Protein AF-A0A1M7R666-F1 (afdb_monomer)

Foldseek 3Di:
DFKKKWKKDFDLVLLQPPVLVQQPDPPDPQHLVVLCVVCVVVADPPQDSVVCSVCSNVGNLPDDLRSVVSVLVSLLVVLCVVCVPDDPVCSVVVSQVVCVSSTIHRLDMDPGSLLVVLLVVLLVLVCVVPVQHDDLKDWLVSLLLSLLLLLLQLLVLVVVCCVLPVVHDCPDPVNVVSVVSNVVSCVVPVNPSNVSSVVVCVVCVVVVVVLSVCVVVLVVVCVVCVPPPDDDDPPVSVVSVVSVVSSVSSSVCNVVSVSVNVVCVPPGDMMGMHIDD

Nearest PDB structures (foldseek):
  8ipr-assembly2_D  TM=2.217E-01  e=3.361E+00  Mycolicibacterium smegmatis
  3oe6-assembly1_A-2  TM=1.713E-01  e=8.934E+00  Homo sapiens

Solvent-accessible surface area (backbone atoms only — not comparable to full-atom values): 15168 Å² total; per-residue (Å²): 125,79,44,40,44,36,34,33,41,64,38,54,67,40,20,36,65,42,32,38,55,61,53,66,39,77,88,48,99,80,22,55,61,57,51,48,65,77,41,47,92,81,48,66,94,85,68,46,61,70,58,54,52,50,31,25,58,74,39,49,80,69,54,49,73,66,54,48,49,53,50,53,53,48,42,43,58,49,42,47,68,76,41,77,82,58,55,74,90,50,47,59,61,48,25,45,51,52,36,39,73,27,17,43,30,69,76,45,72,53,95,40,45,66,52,45,50,48,52,50,51,53,49,52,51,49,24,74,76,65,77,55,79,86,59,56,57,42,43,44,69,60,52,46,54,54,32,46,26,48,32,27,35,17,35,54,48,39,48,50,40,32,47,63,66,73,63,45,59,87,84,36,71,68,48,51,51,44,52,47,55,40,48,58,51,22,69,77,51,79,33,52,41,44,54,52,23,49,62,56,48,59,77,45,42,66,64,50,52,55,51,48,68,50,45,60,60,47,51,52,55,50,62,79,43,65,89,48,96,71,81,81,75,53,72,70,49,47,52,51,49,53,53,50,51,51,55,51,55,47,25,55,44,26,60,54,31,50,55,55,46,63,76,37,72,88,50,83,58,58,34,38,49,48,73,50,118

Mean predicted aligned error: 5.53 Å

Sequence (277 aa):
MSEQLYFFKFNKEIARTKLFILISKEDDSFSYKQYLLENQDKFEENLRYDNIISKIGENIELLSTEQLWSLFHWFSERTEKLYPNIEYFSSDGKTHEEMRNYGLDLFYEFDTTSQVRYFYDLLRDYDGLTDEWLGSSCRPDELNRVLNYIICYTGELTIFLNKYYYNHRESDDENLEIERLIYDINSKSNGYFHNLALSELEKSMEYNNETMQLVAKLREFRADSNDKSSYTIPMEEYEIEKRVSRLINIACLLHTATSMKEEIENYDGKIIKLHSC

Secondary structure (DSSP, 8-state):
---EEEEEEE-HHHIIIIIHHHHT-SSSTT-HHHHHHHTGGGS-TT--HHHHHHHHHH-GGG--HHHHHHHHHHHHHHHHHH-TT--HHHHHHHHHHHHHHTTEEEEEE-S-HHHHHHHHHHHHHHHHHH-----SEE-HHHHHHHHHHHHHHHHHHHHHHIIIII---TTSHHHHHHHHHHHHHHHHHTTHHHHHHHHHHHHHHHHHHHHHHHHHHHHHHHHHHTT-S--PPPHHHHHHHHHHHHHHHHHTHHHHHHHHHHHHTT--S-EEEEEE-

Radius of gyration: 22.64 Å; Cα contacts (8 Å, |Δi|>4): 302; chains: 1; bounding box: 60×38×62 Å

pLDDT: mean 91.3, std 8.53, range [46.88, 98.69]

Structure (mmCIF, N/CA/C/O backbone):
data_AF-A0A1M7R666-F1
#
_entry.id   AF-A0A1M7R666-F1
#
loop_
_atom_site.group_PDB
_atom_site.id
_atom_site.type_symbol
_atom_site.label_atom_id
_atom_site.label_alt_id
_atom_site.label_comp_id
_atom_site.label_asym_id
_atom_site.label_entity_id
_atom_site.label_seq_id
_atom_site.pdbx_PDB_ins_code
_atom_site.Cartn_x
_atom_site.Cartn_y
_atom_site.Cartn_z
_atom_site.occupancy
_atom_site.B_iso_or_equiv
_atom_site.auth_seq_id
_atom_site.auth_comp_id
_atom_site.auth_asym_id
_atom_site.auth_atom_id
_atom_site.pdbx_PDB_model_num
ATOM 1 N N . MET A 1 1 ? 7.598 17.664 5.623 1.00 46.88 1 MET A N 1
ATOM 2 C CA . MET A 1 1 ? 6.812 16.661 6.359 1.00 46.88 1 MET A CA 1
ATOM 3 C C . MET A 1 1 ? 7.022 15.344 5.639 1.00 46.88 1 MET A C 1
ATOM 5 O O . MET A 1 1 ? 7.124 15.360 4.415 1.00 46.88 1 MET A O 1
ATOM 9 N N . SER A 1 2 ? 7.279 14.267 6.375 1.00 65.00 2 SER A N 1
ATOM 10 C CA . SER A 1 2 ? 7.398 12.925 5.805 1.00 65.00 2 SER A CA 1
ATOM 11 C C . SER A 1 2 ? 5.987 12.399 5.569 1.00 65.00 2 SER A C 1
ATOM 13 O O . SER A 1 2 ? 5.275 12.167 6.539 1.00 65.00 2 SER A O 1
ATOM 15 N N . GLU A 1 3 ? 5.577 12.260 4.309 1.00 81.62 3 GLU A N 1
ATOM 16 C CA . GLU A 1 3 ? 4.302 11.612 3.977 1.00 81.62 3 GLU A CA 1
ATOM 17 C C . GLU A 1 3 ? 4.420 10.133 4.359 1.00 81.62 3 GLU A C 1
ATOM 19 O O . GLU A 1 3 ? 5.385 9.477 3.942 1.00 81.62 3 GLU A O 1
ATOM 24 N N . GLN A 1 4 ? 3.473 9.633 5.155 1.00 88.56 4 GLN A N 1
ATOM 25 C CA . GLN A 1 4 ? 3.355 8.218 5.519 1.00 88.56 4 GLN A CA 1
ATOM 26 C C . GLN A 1 4 ? 1.972 7.701 5.134 1.00 88.56 4 GLN A C 1
ATOM 28 O O . GLN A 1 4 ? 0.980 8.436 5.147 1.00 88.56 4 GLN A O 1
ATOM 33 N N . LEU A 1 5 ? 1.912 6.418 4.788 1.00 92.75 5 LEU A N 1
ATOM 34 C CA . LEU A 1 5 ? 0.698 5.756 4.339 1.00 92.75 5 LEU A CA 1
ATOM 35 C C . LEU A 1 5 ? 0.551 4.413 5.049 1.00 92.75 5 LEU A C 1
ATOM 37 O O . LEU A 1 5 ? 1.453 3.579 5.000 1.00 92.75 5 LEU A O 1
ATOM 41 N N . TYR A 1 6 ? -0.608 4.218 5.666 1.00 94.62 6 TYR A N 1
ATOM 42 C CA . TYR A 1 6 ? -0.928 3.068 6.500 1.00 94.62 6 TYR A CA 1
ATOM 43 C C . TYR A 1 6 ? -2.193 2.380 6.003 1.00 94.62 6 TYR A C 1
ATOM 45 O O . TYR A 1 6 ? -3.172 3.053 5.667 1.00 94.62 6 TYR A O 1
ATOM 53 N N . PHE A 1 7 ? -2.207 1.050 6.027 1.00 96.69 7 PHE A N 1
ATOM 54 C CA . PHE A 1 7 ? -3.377 0.244 5.693 1.00 96.69 7 PHE A CA 1
ATOM 55 C C . PHE A 1 7 ? -3.790 -0.649 6.860 1.00 96.69 7 PHE A C 1
ATOM 57 O O . PHE A 1 7 ? -3.038 -1.509 7.318 1.00 96.69 7 PHE A O 1
ATOM 64 N N . PHE A 1 8 ? -5.028 -0.461 7.308 1.00 97.31 8 PHE A N 1
ATOM 65 C CA . PHE A 1 8 ? -5.617 -1.192 8.419 1.00 97.31 8 PHE A CA 1
ATOM 66 C C . PHE A 1 8 ? -6.686 -2.166 7.946 1.00 97.31 8 PHE A C 1
ATOM 68 O O . PHE A 1 8 ? -7.571 -1.803 7.167 1.00 97.31 8 PHE A O 1
ATOM 75 N N . LYS A 1 9 ? -6.643 -3.375 8.504 1.00 96.88 9 LYS A N 1
ATOM 76 C CA . LYS A 1 9 ? -7.751 -4.332 8.537 1.00 96.88 9 LYS A CA 1
ATOM 77 C C . LYS A 1 9 ? -8.161 -4.570 9.988 1.00 96.88 9 LYS A C 1
ATOM 79 O O . LYS A 1 9 ? -7.409 -4.275 10.918 1.00 96.88 9 LYS A O 1
ATOM 84 N N . PHE A 1 10 ? -9.367 -5.083 10.200 1.00 97.12 10 PHE A N 1
ATOM 85 C CA . PHE A 1 10 ? -9.942 -5.166 11.538 1.00 97.12 10 PHE A CA 1
ATOM 86 C C . PHE A 1 10 ? -10.433 -6.563 11.875 1.00 97.12 10 PHE A C 1
ATOM 88 O O . PHE A 1 10 ? -11.102 -7.221 11.081 1.00 97.12 10 PHE A O 1
ATOM 95 N N . ASN A 1 11 ? -10.187 -6.980 13.115 1.00 97.00 11 ASN A N 1
ATOM 96 C CA . ASN A 1 11 ? -10.862 -8.129 13.698 1.00 97.00 11 ASN A CA 1
ATOM 97 C C . ASN A 1 11 ? -11.975 -7.639 14.631 1.00 97.00 11 ASN A C 1
ATOM 99 O O . ASN A 1 11 ? -11.721 -7.256 15.774 1.00 97.00 11 ASN A O 1
ATOM 103 N N . LYS A 1 12 ? -13.214 -7.662 14.127 1.00 96.19 12 LYS A N 1
ATOM 104 C CA . LYS A 1 12 ? -14.409 -7.141 14.814 1.00 96.19 12 LYS A CA 1
ATOM 105 C C . LYS A 1 12 ? -14.619 -7.765 16.187 1.00 96.19 12 LYS A C 1
ATOM 107 O O . LYS A 1 12 ? -14.864 -7.051 17.154 1.00 96.19 12 LYS A O 1
ATOM 112 N N . GLU A 1 13 ? -14.491 -9.084 16.277 1.00 96.25 13 GLU A N 1
ATOM 113 C CA . GLU A 1 13 ? -14.720 -9.821 17.519 1.00 96.25 13 GLU A CA 1
ATOM 114 C C . GLU A 1 13 ? -13.633 -9.521 18.553 1.00 96.25 13 GLU A C 1
ATOM 116 O O . GLU A 1 13 ? -13.940 -9.258 19.718 1.00 96.25 13 GLU A O 1
ATOM 121 N N . ILE A 1 14 ? -12.361 -9.484 18.141 1.00 97.69 14 ILE A N 1
ATOM 122 C CA . ILE A 1 14 ? -11.259 -9.114 19.039 1.00 97.69 14 ILE A CA 1
ATOM 123 C C . ILE A 1 14 ? -11.408 -7.660 19.497 1.00 97.69 14 ILE A C 1
ATOM 125 O O . ILE A 1 14 ? -11.282 -7.391 20.690 1.00 97.69 14 ILE A O 1
ATOM 129 N N . ALA A 1 15 ? -11.730 -6.729 18.599 1.00 97.44 15 ALA A N 1
ATOM 130 C CA . ALA A 1 15 ? -11.956 -5.335 18.964 1.00 97.44 15 ALA A CA 1
ATOM 131 C C . ALA A 1 15 ? -13.110 -5.196 19.971 1.00 97.44 15 ALA A C 1
ATOM 133 O O . ALA A 1 15 ? -12.956 -4.606 21.042 1.00 97.44 15 ALA A O 1
ATOM 134 N N . ARG A 1 16 ? -14.252 -5.821 19.689 1.00 96.75 16 ARG A N 1
ATOM 135 C CA . ARG A 1 16 ? -15.430 -5.763 20.556 1.00 96.75 16 ARG A CA 1
ATOM 136 C C . ARG A 1 16 ? -15.198 -6.389 21.931 1.00 96.75 16 ARG A C 1
ATOM 138 O O . ARG A 1 16 ? -15.747 -5.914 22.919 1.00 96.75 16 ARG A O 1
ATOM 145 N N . THR A 1 17 ? -14.412 -7.460 22.013 1.00 96.00 17 THR A N 1
ATOM 146 C CA . THR A 1 17 ? -14.204 -8.197 23.271 1.00 96.00 17 THR A CA 1
ATOM 147 C C . THR A 1 17 ? -12.981 -7.739 24.054 1.00 96.00 17 THR A C 1
ATOM 149 O O . THR A 1 17 ? -12.992 -7.819 25.278 1.00 96.00 17 THR A O 1
ATOM 152 N N . LYS A 1 18 ? -11.930 -7.254 23.388 1.00 97.00 18 LYS A N 1
ATOM 153 C CA . LYS A 1 18 ? -10.675 -6.850 24.033 1.00 97.00 18 LYS A CA 1
ATOM 154 C C . LYS A 1 18 ? -10.455 -5.351 23.990 1.00 97.00 18 LYS A C 1
ATOM 156 O O . LYS A 1 18 ? -10.253 -4.767 25.054 1.00 97.00 18 LYS A O 1
ATOM 161 N N . LEU A 1 19 ? -10.496 -4.731 22.804 1.00 96.56 19 LEU A N 1
ATOM 162 C CA . LEU A 1 19 ? -10.248 -3.290 22.683 1.00 96.56 19 LEU A CA 1
ATOM 163 C C . LEU A 1 19 ? -11.269 -2.523 23.504 1.00 96.56 19 LEU A C 1
ATOM 165 O O . LEU A 1 19 ? -10.865 -1.743 24.353 1.00 96.56 19 LEU A O 1
ATOM 169 N N . PHE A 1 20 ? -12.560 -2.818 23.322 1.00 95.81 20 PHE A N 1
ATOM 170 C CA . PHE A 1 20 ? -13.652 -2.198 24.072 1.00 95.81 20 PHE A CA 1
ATOM 171 C C . PHE A 1 20 ? -13.383 -2.201 25.582 1.00 95.81 20 PHE A C 1
ATOM 173 O O . PHE A 1 20 ? -13.483 -1.161 26.229 1.00 95.81 20 PHE A O 1
ATOM 180 N N . ILE A 1 21 ? -12.988 -3.352 26.141 1.00 93.75 21 ILE A N 1
ATOM 181 C CA . ILE A 1 21 ? -12.686 -3.485 27.572 1.00 93.75 21 ILE A CA 1
ATOM 182 C C . ILE A 1 21 ? -11.454 -2.663 27.943 1.00 93.75 21 ILE A C 1
ATOM 184 O O . ILE A 1 21 ? -11.465 -2.007 28.979 1.00 93.75 21 ILE A O 1
ATOM 188 N N . LEU A 1 22 ? -10.396 -2.703 27.129 1.00 93.62 22 LEU A N 1
ATOM 189 C CA . LEU A 1 22 ? -9.164 -1.960 27.378 1.00 93.62 22 LEU A CA 1
ATOM 190 C C . LEU A 1 22 ? -9.437 -0.456 27.464 1.00 93.62 22 LEU A C 1
ATOM 192 O O . LEU A 1 22 ? -9.067 0.167 28.456 1.00 93.62 22 LEU A O 1
ATOM 196 N N . ILE A 1 23 ? -10.098 0.110 26.455 1.00 92.50 23 ILE A N 1
ATOM 197 C CA . ILE A 1 23 ? -10.338 1.555 26.397 1.00 92.50 23 ILE A CA 1
ATOM 198 C C . ILE A 1 23 ? -11.391 2.020 27.409 1.00 92.50 23 ILE A C 1
ATOM 200 O O . ILE A 1 23 ? -11.348 3.178 27.805 1.00 92.50 23 ILE A O 1
ATOM 204 N N . SER A 1 24 ? -12.276 1.123 27.869 1.00 90.06 24 SER A N 1
ATOM 205 C CA . SER A 1 24 ? -13.294 1.413 28.891 1.00 90.06 24 SER A CA 1
ATOM 206 C C . SER A 1 24 ? -12.754 1.482 30.325 1.00 90.06 24 SER A C 1
ATOM 208 O O . SER A 1 24 ? -13.498 1.845 31.235 1.00 90.06 24 SER A O 1
ATOM 210 N N . LYS A 1 25 ? -11.493 1.104 30.569 1.00 87.00 25 LYS A N 1
ATOM 211 C CA . LYS A 1 25 ? -10.897 1.161 31.911 1.00 87.00 25 LYS A CA 1
ATOM 212 C C . LYS A 1 25 ? -10.549 2.602 32.275 1.00 87.00 25 LYS A C 1
ATOM 214 O O . LYS A 1 25 ? -9.644 3.190 31.690 1.00 87.00 25 LYS A O 1
ATOM 219 N N . GLU A 1 26 ? -11.234 3.141 33.279 1.00 72.12 26 GLU A N 1
ATOM 220 C CA . GLU A 1 26 ? -10.961 4.490 33.792 1.00 72.12 26 GLU A CA 1
ATOM 221 C C . GLU A 1 26 ? -9.762 4.534 34.762 1.00 72.12 26 GLU A C 1
ATOM 223 O O . GLU A 1 26 ? -9.105 5.565 34.851 1.00 72.12 26 GLU A O 1
ATOM 228 N N . ASP A 1 27 ? -9.425 3.413 35.414 1.00 62.84 27 ASP A N 1
ATOM 229 C CA . ASP A 1 27 ? -8.419 3.341 36.493 1.00 62.84 27 ASP A CA 1
ATOM 230 C C . ASP A 1 27 ? -6.969 3.073 36.026 1.00 62.84 27 ASP A C 1
ATOM 232 O O . ASP A 1 27 ? -6.089 2.827 36.854 1.00 62.84 27 ASP A O 1
ATOM 236 N N . ASP A 1 28 ? -6.690 3.076 34.717 1.00 67.38 28 ASP A N 1
ATOM 237 C CA . ASP A 1 28 ? -5.313 2.931 34.220 1.00 67.38 28 ASP A CA 1
ATOM 238 C C . ASP A 1 28 ? -4.581 4.283 34.278 1.00 67.38 28 ASP A C 1
ATOM 240 O O . ASP A 1 28 ? -5.158 5.326 33.962 1.00 67.38 28 ASP A O 1
ATOM 244 N N . SER A 1 29 ? -3.293 4.277 34.635 1.00 70.25 29 SER A N 1
ATOM 245 C CA . SER A 1 29 ? -2.467 5.495 34.730 1.00 70.25 29 SER A CA 1
ATOM 246 C C . SER A 1 29 ? -2.325 6.227 33.388 1.00 70.25 29 SER A C 1
ATOM 248 O O . SER A 1 29 ? -1.936 7.395 33.355 1.00 70.25 29 SER A O 1
ATOM 250 N N . PHE A 1 30 ? -2.672 5.553 32.288 1.00 85.50 30 PHE A N 1
ATOM 251 C CA . PHE A 1 30 ? -2.797 6.117 30.951 1.00 85.50 30 PHE A CA 1
ATOM 252 C C . PHE A 1 30 ? -4.019 5.547 30.209 1.00 85.50 30 PHE A C 1
ATOM 254 O O . PHE A 1 30 ? -3.900 4.706 29.312 1.00 85.50 30 PHE A O 1
ATOM 261 N N . SER A 1 31 ? -5.215 5.991 30.607 1.00 90.69 31 SER A N 1
ATOM 262 C CA . SER A 1 31 ? -6.472 5.622 29.943 1.00 90.69 31 SER A CA 1
ATOM 263 C C . SER A 1 31 ? -6.684 6.387 28.629 1.00 90.69 31 SER A C 1
ATOM 265 O O . SER A 1 31 ? -6.229 7.521 28.460 1.00 90.69 31 SER A O 1
ATOM 267 N N . TYR A 1 32 ? -7.420 5.786 27.688 1.00 92.69 32 TYR A N 1
ATOM 268 C CA . TYR A 1 32 ? -7.746 6.427 26.406 1.00 92.69 32 TYR A CA 1
ATOM 269 C C . TYR A 1 32 ? -8.620 7.680 26.581 1.00 92.69 32 TYR A C 1
ATOM 271 O O . TYR A 1 32 ? -8.447 8.676 25.884 1.00 92.69 32 TYR A O 1
ATOM 279 N N . LYS A 1 33 ? -9.527 7.668 27.565 1.00 90.69 33 LYS A N 1
ATOM 280 C CA . LYS A 1 33 ? -10.349 8.832 27.917 1.00 90.69 33 LYS A CA 1
ATOM 281 C C . LYS A 1 33 ? -9.488 10.013 28.364 1.00 90.69 33 LYS A C 1
ATOM 283 O O . LYS A 1 33 ? -9.706 11.127 27.897 1.00 90.69 33 LYS A O 1
ATOM 288 N N . GLN A 1 34 ? -8.500 9.760 29.225 1.00 89.38 34 GLN A N 1
ATOM 289 C CA . GLN A 1 34 ? -7.556 10.786 29.665 1.00 89.38 34 GLN A CA 1
ATOM 290 C C . GLN A 1 34 ? -6.716 11.302 28.490 1.00 89.38 34 GLN A C 1
ATOM 292 O O . GLN A 1 34 ? -6.587 12.510 28.321 1.00 89.38 34 GLN A O 1
ATOM 297 N N . TYR A 1 35 ? -6.232 10.400 27.631 1.00 91.12 35 TYR A N 1
ATOM 298 C CA . TYR A 1 35 ? -5.496 10.760 26.419 1.00 91.12 35 TYR A CA 1
ATOM 299 C C . TYR A 1 35 ? -6.282 11.712 25.501 1.00 91.12 35 TYR A C 1
ATOM 301 O O . TYR A 1 35 ? -5.735 12.717 25.043 1.00 91.12 35 TYR A O 1
ATOM 309 N N . LEU A 1 36 ? -7.568 11.431 25.257 1.00 90.00 36 LEU A N 1
ATOM 310 C CA . LEU A 1 36 ? -8.423 12.295 24.438 1.00 90.00 36 LEU A CA 1
ATOM 311 C C . LEU A 1 36 ? -8.635 13.677 25.072 1.00 90.00 36 LEU A C 1
ATOM 313 O O . LEU A 1 36 ? -8.633 14.672 24.353 1.00 90.00 36 LEU A O 1
ATOM 317 N N . LEU A 1 37 ? -8.793 13.753 26.399 1.00 87.00 37 LEU A N 1
ATOM 318 C CA . LEU A 1 37 ? -8.937 15.025 27.117 1.00 87.00 37 LEU A CA 1
ATOM 319 C C . LEU A 1 37 ? -7.659 15.873 27.045 1.00 87.00 37 LEU A C 1
ATOM 321 O O . LEU A 1 37 ? -7.732 17.080 26.838 1.00 87.00 37 LEU A O 1
ATOM 325 N N . GLU A 1 38 ? -6.487 15.250 27.180 1.00 85.69 38 GLU A N 1
ATOM 326 C CA . GLU A 1 38 ? -5.187 15.937 27.120 1.00 85.69 38 GLU A CA 1
ATOM 327 C C . GLU A 1 38 ? -4.830 16.426 25.712 1.00 85.69 38 GLU A C 1
ATOM 329 O O . GLU A 1 38 ? -4.082 17.391 25.559 1.00 85.69 38 GLU A O 1
ATOM 334 N N . ASN A 1 39 ? -5.371 15.780 24.679 1.00 82.06 39 ASN A N 1
ATOM 335 C CA . ASN A 1 39 ? -5.105 16.109 23.281 1.00 82.06 39 ASN A CA 1
ATOM 336 C C . ASN A 1 39 ? -6.305 16.763 22.583 1.00 82.06 39 ASN A C 1
ATOM 338 O O . ASN A 1 39 ? -6.331 16.832 21.356 1.00 82.06 39 ASN A O 1
ATOM 342 N N . GLN A 1 40 ? -7.279 17.276 23.339 1.00 72.81 40 GLN A N 1
ATOM 343 C CA . GLN A 1 40 ? -8.514 17.835 22.787 1.00 72.81 40 GLN A CA 1
ATOM 344 C C . GLN A 1 40 ? -8.266 19.021 21.834 1.00 72.81 40 GLN A C 1
ATOM 346 O O . G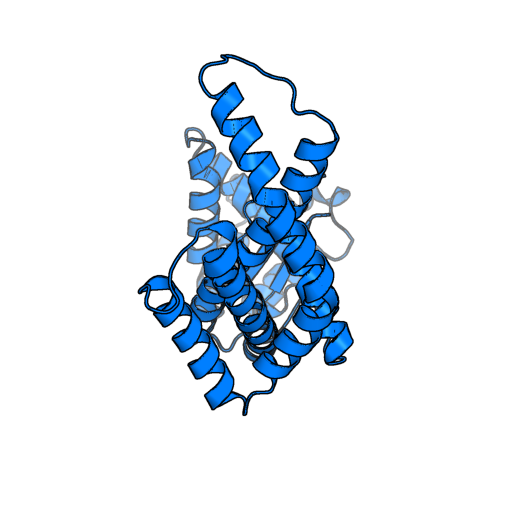LN A 1 40 ? -9.018 19.203 20.885 1.00 72.81 40 GLN A O 1
ATOM 351 N N . ASP A 1 41 ? -7.173 19.769 22.021 1.00 68.31 41 ASP A N 1
ATOM 352 C CA . ASP A 1 41 ? -6.774 20.873 21.131 1.00 68.31 41 ASP A CA 1
ATOM 353 C C . ASP A 1 41 ? -6.151 20.402 19.802 1.00 68.31 41 ASP A C 1
ATOM 355 O O . ASP A 1 41 ? -6.073 21.171 18.844 1.00 68.31 41 ASP A O 1
ATOM 359 N N . LYS A 1 42 ? -5.681 19.149 19.726 1.00 64.62 42 LYS A N 1
ATOM 360 C CA . LYS A 1 42 ? -5.057 18.569 18.521 1.00 64.62 42 LYS A CA 1
ATOM 361 C C . LYS A 1 42 ? -6.072 17.928 17.575 1.00 64.62 42 LYS A C 1
ATOM 363 O O . LYS A 1 42 ? -5.712 17.517 16.476 1.00 64.62 42 LYS A O 1
ATOM 368 N N . PHE A 1 43 ? -7.319 17.807 18.011 1.00 62.44 43 PHE A N 1
ATOM 369 C CA . PHE A 1 43 ? -8.302 16.919 17.422 1.00 62.44 43 PHE A CA 1
ATOM 370 C C . PHE A 1 43 ? -9.650 17.636 17.247 1.00 62.44 43 PHE A C 1
ATOM 372 O O . PHE A 1 43 ? -10.122 18.319 18.149 1.00 62.44 43 PHE A O 1
ATOM 379 N N . GLU A 1 44 ? -10.281 17.494 16.078 1.00 59.59 44 GLU A N 1
ATOM 380 C CA . GLU A 1 44 ? -11.569 18.138 15.771 1.00 59.59 44 GLU A CA 1
ATOM 381 C C . GLU A 1 44 ? -12.732 17.599 16.642 1.00 59.59 44 GLU A C 1
ATOM 383 O O . GLU A 1 44 ? -12.630 16.535 17.257 1.00 59.59 44 GLU A O 1
ATOM 388 N N . GLU A 1 45 ? -13.888 18.290 16.643 1.00 58.09 45 GLU A N 1
ATOM 389 C CA . GLU A 1 45 ? -15.102 17.980 17.442 1.00 58.09 45 GLU A CA 1
ATOM 390 C C . GLU A 1 45 ? -15.622 16.520 17.335 1.00 58.09 45 GLU A C 1
ATOM 392 O O . GLU A 1 45 ? -16.453 16.088 18.143 1.00 58.09 45 GLU A O 1
ATOM 397 N N . ASN A 1 46 ? -15.121 15.738 16.373 1.00 64.12 46 ASN A N 1
ATOM 398 C CA . ASN A 1 46 ? -15.510 14.359 16.066 1.00 64.12 46 ASN A CA 1
ATOM 399 C C . ASN A 1 46 ? -14.937 13.286 17.024 1.00 64.12 46 ASN A C 1
ATOM 401 O O . ASN A 1 46 ? -15.337 12.118 16.943 1.00 64.12 46 ASN A O 1
ATOM 405 N N . LEU A 1 47 ? -14.047 13.646 17.959 1.00 78.44 47 LEU A N 1
ATOM 406 C CA . LEU A 1 47 ? -13.381 12.706 18.881 1.00 78.44 47 LEU A CA 1
ATOM 407 C C . LEU A 1 47 ? -14.022 12.617 20.270 1.00 78.44 47 LEU A C 1
ATOM 409 O O . LEU A 1 47 ? -13.362 12.643 21.307 1.00 78.44 47 LEU A O 1
ATOM 413 N N . ARG A 1 48 ? -15.347 12.453 20.304 1.00 85.81 48 ARG A N 1
ATOM 414 C CA . ARG A 1 48 ? -16.061 12.171 21.557 1.00 85.81 48 ARG A CA 1
ATOM 415 C C . ARG A 1 48 ? -15.826 10.726 21.992 1.00 85.81 48 ARG A C 1
ATOM 417 O O . ARG A 1 48 ? -16.222 9.803 21.282 1.00 85.81 48 ARG A O 1
ATOM 424 N N . TYR A 1 49 ? -15.264 10.549 23.186 1.00 90.81 49 TYR A N 1
ATOM 425 C CA . TYR A 1 49 ? -14.985 9.241 23.788 1.00 90.81 49 TYR A CA 1
ATOM 426 C C . TYR A 1 49 ? -16.182 8.276 23.711 1.00 90.81 49 TYR A C 1
ATOM 428 O O . TYR A 1 49 ? -16.044 7.175 23.182 1.00 90.81 49 TYR A O 1
ATOM 436 N N . ASP A 1 50 ? -17.375 8.716 24.128 1.00 90.44 50 ASP A N 1
ATOM 437 C CA . ASP A 1 50 ? -18.583 7.873 24.127 1.00 90.44 50 ASP A CA 1
ATOM 438 C C . ASP A 1 50 ? -18.967 7.385 22.719 1.00 90.44 50 ASP A C 1
ATOM 440 O O . ASP A 1 50 ? -19.417 6.255 22.547 1.00 90.44 50 ASP A O 1
ATOM 444 N N . ASN A 1 51 ? -18.748 8.212 21.689 1.00 91.75 51 ASN A N 1
ATOM 445 C CA . ASN A 1 51 ? -19.006 7.846 20.294 1.00 91.75 51 ASN A CA 1
ATOM 446 C C . ASN A 1 51 ? -18.036 6.747 19.832 1.00 91.75 51 ASN A C 1
ATOM 448 O O . ASN A 1 51 ? -18.463 5.745 19.261 1.00 91.75 51 ASN A O 1
ATOM 452 N N . ILE A 1 52 ? -16.745 6.910 20.129 1.00 93.62 52 ILE A N 1
ATOM 453 C CA . ILE A 1 52 ? -15.695 5.953 19.755 1.00 93.62 52 ILE A CA 1
ATOM 454 C C . ILE A 1 52 ? -15.929 4.602 20.442 1.00 93.62 52 ILE A C 1
ATOM 456 O O . ILE A 1 52 ? -15.920 3.563 19.782 1.00 93.62 52 ILE A O 1
ATOM 460 N N . ILE A 1 53 ? -16.215 4.620 21.746 1.00 94.00 53 ILE A N 1
ATOM 461 C CA . ILE A 1 53 ? -16.549 3.431 22.542 1.00 94.00 53 ILE A CA 1
ATOM 462 C C . ILE A 1 53 ? -17.771 2.708 21.968 1.00 94.00 53 ILE A C 1
ATOM 464 O O . ILE A 1 53 ? -17.721 1.493 21.770 1.00 94.00 53 ILE A O 1
ATOM 468 N N . SER A 1 54 ? -18.847 3.446 21.664 1.00 94.12 54 SER A N 1
ATOM 469 C CA . SER A 1 54 ? -20.065 2.876 21.074 1.00 94.12 54 SER A CA 1
ATOM 470 C C . SER A 1 54 ? -19.766 2.188 19.745 1.00 94.12 54 SER A C 1
ATOM 472 O O . SER A 1 54 ? -20.135 1.033 19.552 1.00 94.12 54 SER A O 1
ATOM 474 N N . LYS A 1 55 ? -19.019 2.854 18.855 1.00 95.88 55 LYS A N 1
ATOM 475 C CA . LYS A 1 55 ? -18.618 2.289 17.562 1.00 95.88 55 LYS A CA 1
ATOM 476 C C . LYS A 1 55 ? -17.771 1.033 17.715 1.00 95.88 55 LYS A C 1
ATOM 478 O O . LYS A 1 55 ? -18.042 0.057 17.035 1.00 95.88 55 LYS A O 1
ATOM 483 N N . ILE A 1 56 ? -16.790 1.010 18.616 1.00 95.69 56 ILE A N 1
ATOM 484 C CA . ILE A 1 56 ? -15.969 -0.188 18.860 1.00 95.69 56 ILE A CA 1
ATOM 485 C C . ILE A 1 56 ? -16.817 -1.339 19.418 1.00 95.69 56 ILE A C 1
ATOM 487 O O . ILE A 1 56 ? -16.611 -2.491 19.037 1.00 95.69 56 ILE A O 1
ATOM 491 N N . GLY A 1 57 ? -17.780 -1.037 20.294 1.00 94.12 57 GLY A N 1
ATOM 492 C CA . GLY A 1 57 ? -18.706 -2.023 20.853 1.00 94.12 57 GLY A CA 1
ATOM 493 C C . GLY A 1 57 ? -19.700 -2.594 19.833 1.00 94.12 57 GLY A C 1
ATOM 494 O O . GLY A 1 57 ? -20.099 -3.754 19.957 1.00 94.12 57 GLY A O 1
ATOM 495 N N . GLU A 1 58 ? -20.086 -1.800 18.832 1.00 94.81 58 GLU A N 1
ATOM 496 C CA . GLU A 1 58 ? -20.970 -2.202 17.732 1.00 94.81 58 GLU A CA 1
ATOM 497 C C . GLU A 1 58 ? -20.198 -2.884 16.594 1.00 94.81 58 GLU A C 1
ATOM 499 O O . GLU A 1 58 ? -20.423 -4.057 16.296 1.00 94.81 58 GLU A O 1
ATOM 504 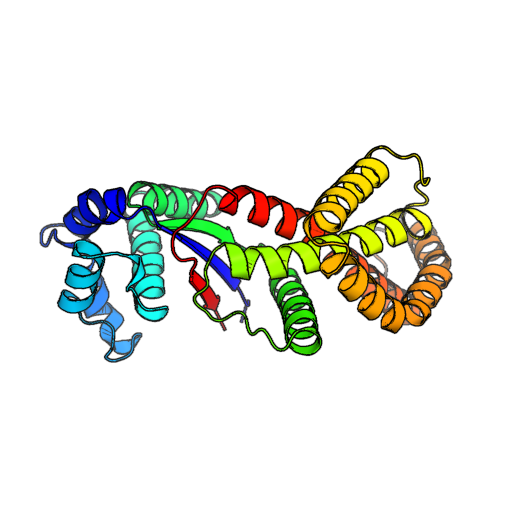N N . ASN A 1 59 ? -19.297 -2.144 15.948 1.00 94.69 59 ASN A N 1
ATOM 505 C CA . ASN A 1 59 ? -18.409 -2.591 14.883 1.00 94.69 59 ASN A CA 1
ATOM 506 C C . ASN A 1 59 ? -17.280 -1.560 14.684 1.00 94.69 59 ASN A C 1
ATOM 508 O O . ASN A 1 59 ? -17.520 -0.445 14.216 1.00 94.69 59 ASN A O 1
ATOM 512 N N . ILE A 1 60 ? -16.035 -1.958 14.964 1.00 95.81 60 ILE A N 1
ATOM 513 C CA . ILE A 1 60 ? -14.842 -1.103 14.833 1.00 95.81 60 ILE A CA 1
ATOM 514 C C . ILE A 1 60 ? -14.670 -0.470 13.439 1.00 95.81 60 ILE A C 1
ATOM 516 O O . ILE A 1 60 ? -14.111 0.614 13.313 1.00 95.81 60 ILE A O 1
ATOM 520 N N . GLU A 1 61 ? -15.215 -1.075 12.386 1.00 95.00 61 GLU A N 1
ATOM 521 C CA . GLU A 1 61 ? -15.168 -0.517 11.029 1.00 95.00 61 GLU A CA 1
ATOM 522 C C . GLU A 1 61 ? -15.946 0.802 10.872 1.00 95.00 61 GLU A C 1
ATOM 524 O O . GLU A 1 61 ? -15.780 1.506 9.873 1.00 95.00 61 GLU A O 1
ATOM 529 N N . LEU A 1 62 ? -16.804 1.153 11.836 1.00 94.38 62 LEU A N 1
ATOM 530 C CA . LEU A 1 62 ? -17.553 2.412 11.862 1.00 94.38 62 LEU A CA 1
ATOM 531 C C . LEU A 1 62 ? -16.696 3.611 12.287 1.00 94.38 62 LEU A C 1
ATOM 533 O O . LEU A 1 62 ? -17.161 4.756 12.205 1.00 94.38 62 LEU A O 1
ATOM 537 N N . LEU A 1 63 ? -15.470 3.375 12.762 1.00 93.81 63 LEU A N 1
ATOM 538 C CA . LEU A 1 63 ? -14.543 4.446 13.102 1.00 93.81 63 LEU A CA 1
ATOM 539 C C . LEU A 1 63 ? -14.216 5.299 11.870 1.00 93.81 63 LEU A C 1
ATOM 541 O O . LEU A 1 63 ? -14.070 4.793 10.753 1.00 93.81 63 LEU A O 1
ATOM 545 N N . SER A 1 64 ? -14.139 6.614 12.085 1.00 91.06 64 SER A N 1
ATOM 546 C CA . SER A 1 64 ? -13.611 7.534 11.078 1.00 91.06 64 SER A CA 1
ATOM 547 C C . SER A 1 64 ? -12.082 7.472 11.033 1.00 91.06 64 SER A C 1
ATOM 549 O O . SER A 1 64 ? -11.440 6.930 11.936 1.00 91.06 64 SER A O 1
ATOM 551 N N . THR A 1 65 ? -11.499 8.056 9.989 1.00 90.25 65 THR A N 1
ATOM 552 C CA . THR A 1 65 ? -10.047 8.206 9.818 1.00 90.25 65 THR A CA 1
ATOM 553 C C . THR A 1 65 ? -9.413 8.905 11.026 1.00 90.25 65 THR A C 1
ATOM 555 O O . THR A 1 65 ? -8.400 8.444 11.540 1.00 90.25 65 THR A O 1
ATOM 558 N N . GLU A 1 66 ? -10.040 9.960 11.544 1.00 89.50 66 GLU A N 1
ATOM 559 C CA . GLU A 1 66 ? -9.555 10.728 12.699 1.00 89.50 66 GLU A CA 1
ATOM 560 C C . GLU A 1 66 ? -9.631 9.905 13.989 1.00 89.50 66 GLU A C 1
ATOM 562 O O . GLU A 1 66 ? -8.715 9.920 14.811 1.00 89.50 66 GLU A O 1
ATOM 567 N N . GLN A 1 67 ? -10.719 9.147 14.162 1.00 91.88 67 GLN A N 1
ATOM 568 C CA . GLN A 1 67 ? -10.884 8.264 15.316 1.00 91.88 67 GLN A CA 1
ATOM 569 C C . GLN A 1 67 ? -9.817 7.166 15.312 1.00 91.88 67 GLN A C 1
ATOM 571 O O . GLN A 1 67 ? -9.213 6.894 16.350 1.00 91.88 67 GLN A O 1
ATOM 576 N N . LEU A 1 68 ? -9.525 6.591 14.145 1.00 93.69 68 LEU A N 1
ATOM 577 C CA . LEU A 1 68 ? -8.465 5.602 14.002 1.00 93.69 68 LEU A CA 1
ATOM 578 C C . LEU A 1 68 ? -7.074 6.203 14.256 1.00 93.69 68 LEU A C 1
ATOM 580 O O . LEU A 1 68 ? -6.293 5.592 14.981 1.00 93.69 68 LEU A O 1
ATOM 584 N N . TRP A 1 69 ? -6.792 7.412 13.756 1.00 91.81 69 TRP A N 1
ATOM 585 C CA . TRP A 1 69 ? -5.554 8.141 14.064 1.00 91.81 69 TRP A CA 1
ATOM 586 C C . TRP A 1 69 ? -5.355 8.340 15.566 1.00 91.81 69 TRP A C 1
ATOM 588 O O . TRP A 1 69 ? -4.274 8.083 16.091 1.00 91.81 69 TRP A O 1
ATOM 598 N N . SER A 1 70 ? -6.406 8.744 16.283 1.00 92.69 70 SER A N 1
ATOM 599 C CA . SER A 1 70 ? -6.317 8.930 17.734 1.00 92.69 70 SER A CA 1
ATOM 600 C C . SER A 1 70 ? -6.030 7.628 18.484 1.00 92.69 70 SER A C 1
ATOM 602 O O . SER A 1 70 ? -5.278 7.639 19.455 1.00 92.69 70 SER A O 1
ATOM 604 N N . LEU A 1 71 ? -6.585 6.497 18.030 1.00 94.62 71 LEU A N 1
ATOM 605 C CA . LEU A 1 71 ? -6.281 5.185 18.604 1.00 94.62 71 LEU A CA 1
ATOM 606 C C . LEU A 1 71 ? -4.844 4.770 18.301 1.00 94.62 71 LEU A C 1
ATOM 608 O O . LEU A 1 71 ? -4.164 4.294 19.202 1.00 94.62 71 LEU A O 1
ATOM 612 N N . PHE A 1 72 ? -4.383 4.968 17.065 1.00 93.81 72 PHE A N 1
ATOM 613 C CA . PHE A 1 72 ? -3.010 4.669 16.663 1.00 93.81 72 PHE A CA 1
ATOM 614 C C . PHE A 1 72 ? -1.997 5.429 17.530 1.00 93.81 72 PHE A C 1
ATOM 616 O O . PHE A 1 72 ? -1.135 4.815 18.157 1.00 93.81 72 PHE A O 1
ATOM 623 N N . HIS A 1 73 ? -2.155 6.749 17.664 1.00 92.25 73 HIS A N 1
ATOM 624 C CA . HIS A 1 73 ? -1.268 7.558 18.503 1.00 92.25 73 HIS A CA 1
ATOM 625 C C . HIS A 1 73 ? -1.352 7.187 19.984 1.00 92.25 73 HIS A C 1
ATOM 627 O O . HIS A 1 73 ? -0.324 7.105 20.654 1.00 92.25 73 HIS A O 1
ATOM 633 N N . TRP A 1 74 ? -2.552 6.900 20.492 1.00 94.25 74 TRP A N 1
ATOM 634 C CA . TRP A 1 74 ? -2.700 6.421 21.861 1.00 94.25 74 TRP A CA 1
ATOM 635 C C . TRP A 1 74 ? -1.977 5.088 22.091 1.00 94.25 74 TRP A C 1
ATOM 637 O O . TRP A 1 74 ? -1.311 4.937 23.112 1.00 94.25 74 TRP A O 1
ATOM 647 N N . PHE A 1 75 ? -2.061 4.136 21.156 1.00 94.38 75 PHE A N 1
ATOM 648 C CA . PHE A 1 75 ? -1.322 2.874 21.243 1.00 94.38 75 PHE A CA 1
ATOM 649 C C . PHE A 1 75 ? 0.194 3.086 21.208 1.00 94.38 75 PHE A C 1
ATOM 651 O O . PHE A 1 75 ? 0.899 2.439 21.983 1.00 94.38 75 PHE A O 1
ATOM 658 N N . SER A 1 76 ? 0.685 4.011 20.382 1.00 91.38 76 SER A N 1
ATOM 659 C CA . SER A 1 76 ? 2.105 4.385 20.341 1.00 91.38 76 SER A CA 1
ATOM 660 C C . SER A 1 76 ? 2.576 4.912 21.700 1.00 91.38 76 SER A C 1
ATOM 662 O O . SER A 1 76 ? 3.461 4.329 22.325 1.00 91.38 76 SER A O 1
ATOM 664 N N . GLU A 1 77 ? 1.910 5.943 22.235 1.00 91.69 77 GLU A N 1
ATOM 665 C CA . GLU A 1 77 ? 2.263 6.530 23.537 1.00 91.69 77 GLU A CA 1
ATOM 666 C C . GLU A 1 77 ? 2.094 5.535 24.693 1.00 91.69 77 GLU A C 1
ATOM 668 O O . GLU A 1 77 ? 2.858 5.532 25.663 1.00 91.69 77 GLU A O 1
ATOM 673 N N . ARG A 1 78 ? 1.084 4.665 24.607 1.00 90.62 78 ARG A N 1
ATOM 674 C CA . ARG A 1 78 ? 0.860 3.608 25.590 1.00 90.62 78 ARG A CA 1
ATOM 675 C C . ARG A 1 78 ? 2.018 2.617 25.587 1.00 90.62 78 ARG A C 1
ATOM 677 O O . ARG A 1 78 ? 2.490 2.248 26.660 1.00 90.62 78 ARG A O 1
ATOM 684 N N . THR A 1 79 ? 2.469 2.197 24.410 1.00 89.81 79 THR A N 1
ATOM 685 C CA . THR A 1 79 ? 3.569 1.240 24.254 1.00 89.81 79 THR A CA 1
ATOM 686 C C . THR A 1 79 ? 4.871 1.829 24.789 1.00 89.81 79 THR A C 1
ATOM 688 O O . THR A 1 79 ? 5.555 1.175 25.574 1.00 89.81 79 THR A O 1
ATOM 691 N N . GLU A 1 80 ? 5.170 3.091 24.480 1.00 88.62 80 GLU A N 1
ATOM 692 C CA . GLU A 1 80 ? 6.327 3.804 25.039 1.00 88.62 80 GLU A CA 1
ATOM 693 C C . GLU A 1 80 ? 6.304 3.841 26.576 1.00 88.62 80 GLU A C 1
ATOM 695 O O . GLU A 1 80 ? 7.321 3.598 27.228 1.00 88.62 80 GLU A O 1
ATOM 700 N N . LYS A 1 81 ? 5.132 4.083 27.180 1.00 87.44 81 LYS A N 1
ATOM 701 C CA . LYS A 1 81 ? 4.969 4.103 28.644 1.00 87.44 81 LYS A CA 1
ATOM 702 C C . LYS A 1 81 ? 5.084 2.721 29.286 1.00 87.44 81 LYS A C 1
ATOM 704 O O . LYS A 1 81 ? 5.626 2.612 30.385 1.00 87.44 81 LYS A O 1
ATOM 709 N N . LEU A 1 82 ? 4.564 1.678 28.637 1.00 86.50 82 LEU A N 1
ATOM 710 C CA . LEU A 1 82 ? 4.644 0.299 29.133 1.00 86.50 82 LEU A CA 1
ATOM 711 C C . LEU A 1 82 ? 6.057 -0.283 29.001 1.00 86.50 82 LEU A C 1
ATOM 713 O O . LEU A 1 82 ? 6.464 -1.098 29.832 1.00 86.50 82 LEU A O 1
ATOM 717 N N . TYR A 1 83 ? 6.814 0.156 27.995 1.00 87.19 83 TYR A N 1
ATOM 718 C CA . TYR A 1 83 ? 8.142 -0.359 27.674 1.00 87.19 83 TYR A CA 1
ATOM 719 C C . TYR A 1 83 ? 9.180 0.774 27.556 1.00 87.19 83 TYR A C 1
ATOM 721 O O . TYR A 1 83 ? 9.782 0.948 26.501 1.00 87.19 83 TYR A O 1
ATOM 729 N N . PRO A 1 84 ? 9.485 1.513 28.640 1.00 81.75 84 PRO A N 1
ATOM 730 C CA . PRO A 1 84 ? 10.316 2.725 28.581 1.00 81.75 84 PRO A CA 1
ATOM 731 C C . PRO A 1 84 ? 11.784 2.488 28.183 1.00 81.75 84 PRO A C 1
ATOM 733 O O . PRO A 1 84 ? 12.499 3.439 27.889 1.00 81.75 84 PRO A O 1
ATOM 736 N N . ASN A 1 85 ? 12.246 1.234 28.195 1.00 85.44 85 ASN A N 1
ATOM 737 C CA . ASN A 1 85 ? 13.614 0.848 27.828 1.00 85.44 85 ASN A CA 1
ATOM 738 C C . ASN A 1 85 ? 13.690 0.141 26.466 1.00 85.44 85 ASN A C 1
ATOM 740 O O . ASN A 1 85 ? 14.695 -0.507 26.175 1.00 85.44 85 ASN A O 1
ATOM 744 N N . ILE A 1 86 ? 12.619 0.178 25.670 1.00 81.50 86 ILE A N 1
ATOM 745 C CA . ILE A 1 86 ? 12.619 -0.431 24.344 1.00 81.50 86 ILE A CA 1
ATOM 746 C C . ILE A 1 86 ? 13.511 0.373 23.391 1.00 81.50 86 ILE A C 1
ATOM 748 O O . ILE A 1 86 ? 13.524 1.603 23.429 1.00 81.50 86 ILE A O 1
ATOM 752 N N . GLU A 1 87 ? 14.286 -0.309 22.545 1.00 79.19 87 GLU A N 1
ATOM 753 C CA . GLU A 1 87 ? 15.029 0.377 21.486 1.00 79.19 87 GLU A CA 1
ATOM 754 C C . GLU A 1 87 ? 14.034 0.994 20.497 1.00 79.19 87 GLU A C 1
ATOM 756 O O . GLU A 1 87 ? 13.041 0.354 20.151 1.00 79.19 87 GLU A O 1
ATOM 761 N N . TYR A 1 88 ? 14.312 2.207 20.012 1.00 67.88 88 TYR A N 1
ATOM 762 C CA . TYR A 1 88 ? 13.420 2.954 19.113 1.00 67.88 88 TYR A CA 1
ATOM 763 C C . TYR A 1 88 ? 12.947 2.120 17.909 1.00 67.88 88 TYR A C 1
ATOM 765 O O . TYR A 1 88 ? 11.766 2.055 17.618 1.00 67.88 88 TYR A O 1
ATOM 773 N N . PHE A 1 89 ? 13.833 1.360 17.262 1.00 62.47 89 PHE A N 1
ATOM 774 C CA . PHE A 1 89 ? 13.449 0.513 16.120 1.00 62.47 89 PHE A CA 1
ATOM 775 C C . PHE A 1 89 ? 12.518 -0.657 16.477 1.00 62.47 89 PHE A C 1
ATOM 777 O O . PHE A 1 89 ? 11.945 -1.289 15.596 1.00 62.47 89 PHE A O 1
ATOM 784 N N . SER A 1 90 ? 12.367 -0.966 17.764 1.00 76.81 90 SER A N 1
ATOM 785 C CA . SER A 1 90 ? 11.470 -2.009 18.260 1.00 76.81 90 SER A CA 1
ATOM 786 C C . SER A 1 90 ? 10.167 -1.468 18.858 1.00 76.81 90 SER A C 1
ATOM 788 O O . SER A 1 90 ? 9.270 -2.269 19.130 1.00 76.81 90 SER A O 1
ATOM 790 N N . SER A 1 91 ? 10.015 -0.143 19.021 1.00 79.88 91 SER A N 1
ATOM 791 C CA . SER A 1 91 ? 8.772 0.455 19.534 1.00 79.88 91 SER A CA 1
ATOM 792 C C . SER A 1 91 ? 7.619 0.326 18.545 1.00 79.88 91 SER A C 1
ATOM 794 O O . SER A 1 91 ? 6.511 -0.023 18.954 1.00 79.88 91 SER A O 1
ATOM 796 N N . ASP A 1 92 ? 7.879 0.525 17.253 1.00 84.38 92 ASP A N 1
ATOM 797 C CA . ASP A 1 92 ? 6.840 0.484 16.216 1.00 84.38 92 ASP A CA 1
ATOM 798 C C . ASP A 1 92 ? 6.314 -0.943 16.050 1.00 84.38 92 ASP A C 1
ATOM 800 O O . ASP A 1 92 ? 5.113 -1.192 16.140 1.00 84.38 92 ASP A O 1
ATOM 804 N N . GLY A 1 93 ? 7.224 -1.921 15.973 1.00 87.69 93 GLY A N 1
ATOM 805 C CA . GLY A 1 93 ? 6.865 -3.340 15.947 1.00 87.69 93 GLY A CA 1
ATOM 806 C C . GLY A 1 93 ? 6.032 -3.768 17.161 1.00 87.69 93 GLY A C 1
ATOM 807 O O . GLY A 1 93 ? 5.079 -4.534 17.010 1.00 87.69 93 GLY A O 1
ATOM 808 N N . LYS A 1 94 ? 6.333 -3.243 18.359 1.00 90.19 94 LYS A N 1
ATOM 809 C CA . LYS A 1 94 ? 5.520 -3.500 19.558 1.00 90.19 94 LYS A CA 1
ATOM 810 C C . LYS A 1 94 ? 4.174 -2.800 19.540 1.00 90.19 94 LYS A C 1
ATOM 812 O O . LYS A 1 94 ? 3.192 -3.416 19.945 1.00 90.19 94 LYS A O 1
ATOM 817 N N . THR A 1 95 ? 4.111 -1.578 19.030 1.00 92.19 95 THR A N 1
ATOM 818 C CA . THR A 1 95 ? 2.850 -0.859 18.846 1.00 92.19 95 THR A CA 1
ATOM 819 C C . THR A 1 95 ? 1.944 -1.629 17.888 1.00 92.19 95 THR A C 1
ATOM 821 O O . THR A 1 95 ? 0.783 -1.878 18.206 1.00 92.19 95 THR A O 1
ATOM 824 N N . HIS A 1 96 ? 2.479 -2.107 16.762 1.00 92.88 96 HIS A N 1
ATOM 825 C CA . HIS A 1 96 ? 1.729 -2.898 15.785 1.00 92.88 96 HIS A CA 1
ATOM 826 C C . HIS A 1 96 ? 1.264 -4.240 16.372 1.00 92.88 96 HIS A C 1
ATOM 828 O O . HIS A 1 96 ? 0.116 -4.639 16.171 1.00 92.88 96 HIS A O 1
ATOM 834 N N . GLU A 1 97 ? 2.116 -4.917 17.151 1.00 93.69 97 GLU A N 1
ATOM 835 C CA . GLU A 1 97 ? 1.756 -6.149 17.862 1.00 93.69 97 GLU A CA 1
ATOM 836 C C . GLU A 1 97 ? 0.630 -5.915 18.888 1.00 93.69 97 GLU A C 1
ATOM 838 O O . GLU A 1 97 ? -0.348 -6.666 18.916 1.00 93.69 97 GLU A O 1
ATOM 843 N N . GLU A 1 98 ? 0.730 -4.864 19.711 1.00 94.00 98 GLU A N 1
ATOM 844 C CA . GLU A 1 98 ? -0.315 -4.457 20.660 1.00 94.00 98 GLU A CA 1
ATOM 845 C C . GLU A 1 98 ? -1.630 -4.180 19.924 1.00 94.00 98 GLU A C 1
ATOM 847 O O . GLU A 1 98 ? -2.651 -4.796 20.231 1.00 94.00 98 GLU A O 1
ATOM 852 N N . MET A 1 99 ? -1.611 -3.325 18.902 1.00 96.19 99 MET A N 1
ATOM 853 C CA . MET A 1 99 ? -2.792 -2.988 18.107 1.00 96.19 99 MET A CA 1
ATOM 854 C C . MET A 1 99 ? -3.462 -4.234 17.514 1.00 96.19 99 MET A C 1
ATOM 856 O O . MET A 1 99 ? -4.676 -4.422 17.674 1.00 96.19 99 MET A O 1
ATOM 860 N N . ARG A 1 100 ? -2.673 -5.143 16.927 1.00 96.50 100 ARG A N 1
ATOM 861 C CA . ARG A 1 100 ? -3.163 -6.413 16.375 1.00 96.50 100 ARG A CA 1
ATOM 862 C C . ARG A 1 100 ? -3.812 -7.281 17.452 1.00 96.50 100 ARG A C 1
ATOM 864 O O . ARG A 1 100 ? -4.887 -7.841 17.224 1.00 96.50 100 ARG A O 1
ATOM 871 N N . ASN A 1 101 ? -3.224 -7.349 18.648 1.00 96.50 101 ASN A N 1
ATOM 872 C CA . ASN A 1 101 ? -3.781 -8.087 19.787 1.00 96.50 101 ASN A CA 1
ATOM 873 C C . ASN A 1 101 ? -5.148 -7.555 20.251 1.00 96.50 101 ASN A C 1
ATOM 875 O O . ASN A 1 101 ? -5.923 -8.310 20.855 1.00 96.50 101 ASN A O 1
ATOM 879 N N . TYR A 1 102 ? -5.456 -6.296 19.931 1.00 97.25 102 TYR A N 1
ATOM 880 C CA . TYR A 1 102 ? -6.737 -5.634 20.174 1.00 97.25 102 TYR A CA 1
ATOM 881 C C . TYR A 1 102 ? -7.608 -5.491 18.913 1.00 97.25 102 TYR A C 1
ATOM 883 O O . TYR A 1 102 ? -8.659 -4.860 18.962 1.00 97.25 102 TYR A O 1
ATOM 891 N N . GLY A 1 103 ? -7.248 -6.146 17.808 1.00 96.69 103 GLY A N 1
ATOM 892 C CA . GLY A 1 103 ? -8.082 -6.237 16.608 1.00 96.69 103 GLY A CA 1
ATOM 893 C C . GLY A 1 103 ? -7.954 -5.062 15.637 1.00 96.69 103 GLY A C 1
ATOM 894 O O . GLY A 1 103 ? -8.782 -4.963 14.730 1.00 96.69 103 GLY A O 1
ATOM 895 N N . LEU A 1 104 ? -6.938 -4.207 15.798 1.00 97.06 104 LEU A N 1
ATOM 896 C CA . LEU A 1 104 ? -6.518 -3.220 14.803 1.00 97.06 104 LEU A CA 1
ATOM 897 C C . LEU A 1 104 ? -5.241 -3.722 14.133 1.00 97.06 104 LEU A C 1
ATOM 899 O O . LEU A 1 104 ? -4.158 -3.602 14.693 1.00 97.06 104 LEU A O 1
ATOM 903 N N . ASP A 1 105 ? -5.352 -4.310 12.953 1.00 96.25 105 ASP A N 1
ATOM 904 C CA . ASP A 1 105 ? -4.191 -4.869 12.274 1.00 96.25 105 ASP A CA 1
ATOM 905 C C . ASP A 1 105 ? -3.689 -3.888 11.216 1.00 96.25 105 ASP A C 1
ATOM 907 O O . ASP A 1 105 ? -4.299 -3.735 10.154 1.00 96.25 105 ASP A O 1
ATOM 911 N N . LEU A 1 106 ? -2.590 -3.200 11.532 1.00 95.62 106 LEU A N 1
ATOM 912 C CA . LEU A 1 106 ? -1.797 -2.498 10.533 1.00 95.62 106 LEU A CA 1
ATOM 913 C C . LEU A 1 106 ? -1.063 -3.554 9.706 1.00 95.62 106 LEU A C 1
ATOM 915 O O . LEU A 1 106 ? -0.050 -4.100 10.143 1.00 95.62 106 LEU A O 1
ATOM 919 N N . PHE A 1 107 ? -1.601 -3.870 8.532 1.00 95.56 107 PHE A N 1
ATOM 920 C CA . PHE A 1 107 ? -1.040 -4.921 7.683 1.00 95.56 107 PHE A CA 1
ATOM 921 C C . PHE A 1 107 ? -0.039 -4.381 6.661 1.00 95.56 107 PHE A C 1
ATOM 923 O O . PHE A 1 107 ? 0.698 -5.162 6.065 1.00 95.56 107 PHE A O 1
ATOM 930 N N . TYR A 1 108 ? -0.002 -3.061 6.449 1.00 95.50 108 TYR A N 1
ATOM 931 C CA . TYR A 1 108 ? 1.013 -2.442 5.606 1.00 95.50 108 TYR A CA 1
ATOM 932 C C . TYR A 1 108 ? 1.309 -0.992 6.002 1.00 95.50 108 TYR A C 1
ATOM 934 O O . TYR A 1 108 ? 0.389 -0.194 6.197 1.00 95.50 108 TYR A O 1
ATOM 942 N N . GLU A 1 109 ? 2.595 -0.654 6.051 1.00 93.31 109 GLU A N 1
ATOM 943 C CA . GLU A 1 109 ? 3.143 0.696 6.186 1.00 93.31 109 GLU A CA 1
ATOM 944 C C . GLU A 1 109 ? 4.226 0.882 5.120 1.00 93.31 109 GLU A C 1
ATOM 946 O O . GLU A 1 109 ? 4.973 -0.045 4.810 1.00 93.31 109 GLU A O 1
ATOM 951 N N . PHE A 1 110 ? 4.290 2.076 4.537 1.00 91.94 110 PHE A N 1
ATOM 952 C CA . PHE A 1 110 ? 5.329 2.429 3.576 1.00 91.94 110 PHE A CA 1
ATOM 953 C C . PHE A 1 110 ? 6.580 2.953 4.287 1.00 91.94 110 PHE A C 1
ATOM 955 O O . PHE A 1 110 ? 6.507 3.943 5.013 1.00 91.94 110 PHE A O 1
ATOM 962 N N . ASP A 1 111 ? 7.739 2.368 3.983 1.00 87.00 111 ASP A N 1
ATOM 963 C CA . ASP A 1 111 ? 9.014 2.710 4.634 1.00 87.00 111 ASP A CA 1
ATOM 964 C C . ASP A 1 111 ? 9.525 4.110 4.265 1.00 87.00 111 ASP A C 1
ATOM 966 O O . ASP A 1 111 ? 10.328 4.715 4.980 1.00 87.00 111 ASP A O 1
ATOM 970 N N . THR A 1 112 ? 9.118 4.626 3.101 1.00 89.12 112 THR A N 1
ATOM 971 C CA . THR A 1 112 ? 9.627 5.899 2.586 1.00 89.12 112 THR A CA 1
ATOM 972 C C . THR A 1 112 ? 8.549 6.759 1.941 1.00 89.12 112 THR A C 1
ATOM 974 O O . THR A 1 112 ? 7.705 6.291 1.177 1.00 89.12 112 THR A O 1
ATOM 977 N N . THR A 1 113 ? 8.682 8.075 2.114 1.00 91.31 113 THR A N 1
ATOM 978 C CA . THR A 1 113 ? 7.877 9.081 1.403 1.00 91.31 113 THR A CA 1
ATOM 979 C C . THR A 1 113 ? 7.961 8.939 -0.124 1.00 91.31 113 THR A C 1
ATOM 981 O O . THR A 1 113 ? 7.008 9.252 -0.832 1.00 91.31 113 THR A O 1
ATOM 984 N N . SER A 1 114 ? 9.078 8.440 -0.666 1.00 90.69 114 SER A N 1
ATOM 985 C CA . SER A 1 114 ? 9.200 8.211 -2.113 1.00 90.69 114 SER A CA 1
ATOM 986 C C . SER A 1 114 ? 8.270 7.095 -2.586 1.00 90.69 114 SER A C 1
ATOM 988 O O . SER A 1 114 ? 7.574 7.277 -3.580 1.00 90.69 114 SER A O 1
ATOM 990 N N . GLN A 1 115 ? 8.204 5.973 -1.863 1.00 92.56 115 GLN A N 1
ATOM 991 C CA . GLN A 1 115 ? 7.276 4.891 -2.201 1.00 92.56 115 GLN A CA 1
ATOM 992 C C . GLN A 1 115 ? 5.817 5.337 -2.053 1.00 92.56 115 GLN A C 1
ATOM 994 O O . GLN A 1 115 ? 5.016 5.023 -2.927 1.00 92.56 115 GLN A O 1
ATOM 999 N N . VAL A 1 116 ? 5.485 6.121 -1.015 1.00 94.44 116 VAL A N 1
ATOM 1000 C CA . VAL A 1 116 ? 4.140 6.709 -0.853 1.00 94.44 116 VAL A CA 1
ATOM 1001 C C . VAL A 1 116 ? 3.750 7.514 -2.094 1.00 94.44 116 VAL A C 1
ATOM 1003 O O . VAL A 1 116 ? 2.678 7.306 -2.658 1.00 94.44 116 VAL A O 1
ATOM 1006 N N . ARG A 1 117 ? 4.641 8.388 -2.575 1.00 93.88 117 ARG A N 1
ATOM 1007 C CA . ARG A 1 117 ? 4.399 9.202 -3.776 1.00 93.88 117 ARG A CA 1
ATOM 1008 C C . ARG A 1 117 ? 4.207 8.362 -5.026 1.00 93.88 117 ARG A C 1
ATOM 1010 O O . ARG A 1 117 ? 3.254 8.595 -5.758 1.00 93.88 117 ARG A O 1
ATOM 1017 N N . TYR A 1 118 ? 5.078 7.383 -5.260 1.00 95.25 118 TYR A N 1
ATOM 1018 C CA . TYR A 1 118 ? 4.961 6.523 -6.436 1.00 95.25 118 TYR A CA 1
ATOM 1019 C C . TYR A 1 118 ? 3.706 5.647 -6.387 1.00 95.25 118 TYR A C 1
ATOM 1021 O O . TYR A 1 118 ? 3.069 5.443 -7.417 1.00 95.25 118 TYR A O 1
ATOM 1029 N N . PHE A 1 119 ? 3.303 5.187 -5.200 1.00 96.06 119 PHE A N 1
ATOM 1030 C CA . PHE A 1 119 ? 2.038 4.482 -5.022 1.00 96.06 119 PHE A CA 1
ATOM 1031 C C . PHE A 1 119 ? 0.847 5.387 -5.359 1.00 96.06 119 PHE A C 1
ATOM 1033 O O . PHE A 1 119 ? -0.054 4.965 -6.077 1.00 96.06 119 PHE A O 1
ATOM 1040 N N . TYR A 1 120 ? 0.855 6.645 -4.904 1.00 94.88 120 TYR A N 1
ATOM 1041 C CA . TYR A 1 120 ? -0.184 7.617 -5.255 1.00 94.88 120 TYR A CA 1
ATOM 1042 C C . TYR A 1 120 ? -0.189 8.005 -6.734 1.00 94.88 120 TYR A C 1
ATOM 1044 O O . TYR A 1 120 ? -1.268 8.212 -7.284 1.00 94.88 120 TYR A O 1
ATOM 1052 N N . ASP A 1 121 ? 0.974 8.100 -7.379 1.00 95.00 121 ASP A N 1
ATOM 1053 C CA . ASP A 1 121 ? 1.056 8.333 -8.821 1.00 95.00 121 ASP A CA 1
ATOM 1054 C C . ASP A 1 121 ? 0.372 7.187 -9.581 1.00 95.00 121 ASP A C 1
ATOM 1056 O O . ASP 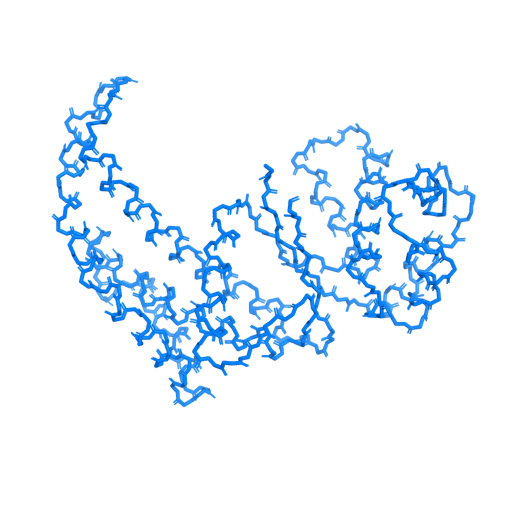A 1 121 ? -0.524 7.452 -10.377 1.00 95.00 121 ASP A O 1
ATOM 1060 N N . LEU A 1 122 ? 0.694 5.927 -9.259 1.00 96.94 122 LEU A N 1
ATOM 1061 C CA . LEU A 1 122 ? 0.046 4.768 -9.885 1.00 96.94 122 LEU A CA 1
ATOM 1062 C C . LEU A 1 122 ? -1.445 4.666 -9.547 1.00 96.94 122 LEU A C 1
ATOM 1064 O O . LEU A 1 122 ? -2.240 4.282 -10.402 1.00 96.94 122 LEU A O 1
ATOM 1068 N N . LEU A 1 123 ? -1.840 5.020 -8.320 1.00 95.88 123 LEU A N 1
ATOM 1069 C CA . LEU A 1 123 ? -3.251 5.092 -7.945 1.00 95.88 123 LEU A CA 1
ATOM 1070 C C . LEU A 1 123 ? -3.984 6.148 -8.784 1.00 95.88 123 LEU A C 1
ATOM 1072 O O . LEU A 1 123 ? -5.059 5.872 -9.296 1.00 95.88 123 LEU A O 1
ATOM 1076 N N . ARG A 1 124 ? -3.393 7.331 -8.980 1.00 95.50 124 ARG A N 1
ATOM 1077 C CA . ARG A 1 124 ? -3.974 8.384 -9.823 1.00 95.50 124 ARG A CA 1
ATOM 1078 C C . ARG A 1 124 ? -4.086 7.942 -11.280 1.00 95.50 124 ARG A C 1
ATOM 1080 O O . ARG A 1 124 ? -5.074 8.277 -11.930 1.00 95.50 124 ARG A O 1
ATOM 1087 N N . ASP A 1 125 ? -3.095 7.216 -11.789 1.00 95.88 125 ASP A N 1
ATOM 1088 C CA . ASP A 1 125 ? -3.141 6.673 -13.146 1.00 95.88 125 ASP A CA 1
ATOM 1089 C C . ASP A 1 125 ? -4.293 5.662 -13.271 1.00 95.88 125 ASP A C 1
ATOM 1091 O O . ASP A 1 125 ? -5.105 5.769 -14.188 1.00 95.88 125 ASP A O 1
ATOM 1095 N N . TYR A 1 126 ? -4.444 4.752 -12.301 1.00 96.94 126 TYR A N 1
ATOM 1096 C CA . TYR A 1 126 ? -5.579 3.825 -12.236 1.00 96.94 126 TYR A CA 1
ATOM 1097 C C . TYR A 1 126 ? -6.929 4.555 -12.183 1.00 96.94 126 TYR A C 1
ATOM 1099 O O . TYR A 1 126 ? -7.817 4.256 -12.986 1.00 96.94 126 TYR A O 1
ATOM 1107 N N . ASP A 1 127 ? -7.076 5.528 -11.281 1.00 95.00 127 ASP A N 1
ATOM 1108 C CA . ASP A 1 127 ? -8.294 6.328 -11.131 1.00 95.00 127 ASP A CA 1
ATOM 1109 C C . ASP A 1 127 ? -8.637 7.029 -12.461 1.00 95.00 127 ASP A C 1
ATOM 1111 O O . ASP A 1 127 ? -9.780 7.005 -12.910 1.00 95.00 127 ASP A O 1
ATOM 1115 N N . GLY A 1 128 ? -7.640 7.602 -13.146 1.00 95.12 128 GLY A N 1
ATOM 1116 C CA . GLY A 1 128 ? -7.820 8.278 -14.434 1.00 95.12 128 GLY A CA 1
ATOM 1117 C C . GLY A 1 128 ? -8.166 7.342 -15.597 1.00 95.12 128 GLY A C 1
ATOM 1118 O O . GLY A 1 128 ? -8.835 7.763 -16.542 1.00 95.12 128 GLY A O 1
ATOM 1119 N N . LEU A 1 129 ? -7.726 6.084 -15.541 1.00 95.00 129 LEU A N 1
ATOM 1120 C CA . LEU A 1 129 ? -8.012 5.064 -16.554 1.00 95.00 129 LEU A CA 1
ATOM 1121 C C . LEU A 1 129 ? -9.375 4.388 -16.358 1.00 95.00 129 LEU A C 1
ATOM 1123 O O . LEU A 1 129 ? -9.963 3.917 -17.332 1.00 95.00 129 LEU A O 1
ATOM 1127 N N . THR A 1 130 ? -9.859 4.308 -15.118 1.00 95.44 130 THR A N 1
ATOM 1128 C CA . THR A 1 130 ? -11.032 3.494 -14.754 1.00 95.44 130 THR A CA 1
ATOM 1129 C C . THR A 1 130 ? -12.229 4.294 -14.251 1.00 95.44 130 THR A C 1
ATOM 1131 O O . THR A 1 130 ? -13.329 3.748 -14.220 1.00 95.44 130 THR A O 1
ATOM 1134 N N . ASP A 1 131 ? -12.036 5.563 -13.880 1.00 92.88 131 ASP A N 1
ATOM 1135 C CA . ASP A 1 131 ? -13.019 6.386 -13.158 1.00 92.88 131 ASP A CA 1
ATOM 1136 C C . ASP A 1 131 ? -13.447 5.761 -11.808 1.00 92.88 131 ASP A C 1
ATOM 1138 O O . ASP A 1 131 ? -14.506 6.064 -11.258 1.00 92.88 131 ASP A O 1
ATOM 1142 N N . GLU A 1 132 ? -12.621 4.865 -11.249 1.00 92.56 132 GLU A N 1
ATOM 1143 C CA . GLU A 1 132 ? -12.832 4.242 -9.941 1.00 92.56 132 GLU A CA 1
ATOM 1144 C C . GLU A 1 132 ? -11.905 4.865 -8.896 1.00 92.56 132 GLU A C 1
ATOM 1146 O O . GLU A 1 132 ? -10.724 4.550 -8.848 1.00 92.56 132 GLU A O 1
ATOM 1151 N N . TRP A 1 133 ? -12.443 5.709 -8.013 1.00 91.19 133 TRP A N 1
ATOM 1152 C CA . TRP A 1 133 ? -11.657 6.342 -6.951 1.00 91.19 133 TRP A CA 1
ATOM 1153 C C . TRP A 1 133 ? -11.505 5.452 -5.708 1.00 91.19 133 TRP A C 1
ATOM 1155 O O . TRP A 1 133 ? -12.497 5.093 -5.063 1.00 91.19 133 TRP A O 1
ATOM 1165 N N . LEU A 1 134 ? -10.262 5.175 -5.295 1.00 92.75 134 LEU A N 1
ATOM 1166 C CA . LEU A 1 134 ? -9.983 4.484 -4.030 1.00 92.75 134 LEU A CA 1
ATOM 1167 C C . LEU A 1 134 ? -9.948 5.461 -2.839 1.00 92.75 134 LEU A C 1
ATOM 1169 O O . LEU A 1 134 ? -8.916 6.070 -2.518 1.00 92.75 134 LEU A O 1
ATOM 1173 N N . GLY A 1 135 ? -11.075 5.559 -2.132 1.00 91.44 135 GLY A N 1
ATOM 1174 C CA . GLY A 1 135 ? -11.228 6.406 -0.945 1.00 91.44 135 GLY A CA 1
ATOM 1175 C C . GLY A 1 135 ? -10.314 6.052 0.243 1.00 91.44 135 GLY A C 1
ATOM 1176 O O . GLY A 1 135 ? -9.499 5.129 0.207 1.00 91.44 135 GLY A O 1
ATOM 1177 N N . SER A 1 136 ? -10.453 6.794 1.349 1.00 91.50 136 SER A N 1
ATOM 1178 C CA . SER A 1 136 ? -9.784 6.479 2.632 1.00 91.50 136 SER A CA 1
ATOM 1179 C C . SER A 1 136 ? -10.320 5.203 3.291 1.00 91.50 136 SER A C 1
ATOM 1181 O O . SER A 1 136 ? -9.726 4.668 4.221 1.00 91.50 136 SER A O 1
ATOM 1183 N N . SER A 1 137 ? -11.447 4.704 2.800 1.00 94.06 137 SER A N 1
ATOM 1184 C CA . SER A 1 137 ? -12.090 3.467 3.201 1.00 94.06 137 SER A CA 1
ATOM 1185 C C . SER A 1 137 ? -12.479 2.714 1.941 1.00 94.06 137 SER A C 1
ATOM 1187 O O . SER A 1 137 ? -13.129 3.297 1.077 1.00 94.06 137 SER A O 1
ATOM 1189 N N . CYS A 1 138 ? -12.169 1.427 1.879 1.00 95.50 138 CYS A N 1
ATOM 1190 C CA . CYS A 1 138 ? -12.511 0.580 0.744 1.00 95.50 138 CYS A CA 1
ATOM 1191 C C . CYS A 1 138 ? -12.792 -0.856 1.185 1.00 95.50 138 CYS A C 1
ATOM 1193 O O . CYS A 1 138 ? -12.486 -1.267 2.311 1.00 95.50 138 CYS A O 1
ATOM 1195 N N . ARG A 1 139 ? -13.395 -1.622 0.286 1.00 96.94 139 ARG A N 1
ATOM 1196 C CA . ARG A 1 139 ? -13.501 -3.069 0.395 1.00 96.94 139 ARG A CA 1
ATOM 1197 C C . ARG A 1 139 ? -12.230 -3.743 -0.147 1.00 96.94 139 ARG A C 1
ATOM 1199 O O . ARG A 1 139 ? -11.570 -3.195 -1.031 1.00 96.94 139 ARG A O 1
ATOM 1206 N N . PRO A 1 140 ? -11.912 -4.963 0.314 1.00 96.81 140 PRO A N 1
ATOM 1207 C CA . PRO A 1 140 ? -10.791 -5.757 -0.176 1.00 96.81 140 PRO A CA 1
ATOM 1208 C C . PRO A 1 140 ? -10.823 -5.964 -1.688 1.00 96.81 140 PRO A C 1
ATOM 1210 O O . PRO A 1 140 ? -9.776 -5.914 -2.324 1.00 96.81 140 PRO A O 1
ATOM 1213 N N . ASP A 1 141 ? -12.007 -6.124 -2.288 1.00 96.31 141 ASP A N 1
ATOM 1214 C CA . ASP A 1 141 ? -12.135 -6.267 -3.737 1.00 96.31 141 ASP A CA 1
ATOM 1215 C C . ASP A 1 141 ? -11.741 -4.991 -4.493 1.00 96.31 141 ASP A C 1
ATOM 1217 O O . ASP A 1 141 ? -11.055 -5.092 -5.507 1.00 96.31 141 ASP A O 1
ATOM 1221 N N . GLU A 1 142 ? -12.092 -3.810 -3.978 1.00 96.94 142 GLU A N 1
ATOM 1222 C CA . GLU A 1 142 ? -11.719 -2.513 -4.557 1.00 96.94 142 GLU A CA 1
ATOM 1223 C C . GLU A 1 142 ? -10.201 -2.296 -4.485 1.00 96.94 142 GLU A C 1
ATOM 1225 O O . GLU A 1 142 ? -9.572 -2.006 -5.503 1.00 96.94 142 GLU A O 1
ATOM 1230 N N . LEU A 1 143 ? -9.588 -2.529 -3.316 1.00 97.62 143 LEU A N 1
ATOM 1231 C CA . LEU A 1 143 ? -8.131 -2.446 -3.170 1.00 97.62 143 LEU A CA 1
ATOM 1232 C C . LEU A 1 143 ? -7.423 -3.457 -4.084 1.00 97.62 143 LEU A C 1
ATOM 1234 O O . LEU A 1 143 ? -6.451 -3.118 -4.751 1.00 97.62 143 LEU A O 1
ATOM 1238 N N . ASN A 1 144 ? -7.926 -4.688 -4.169 1.00 97.44 144 ASN A N 1
ATOM 1239 C CA . ASN A 1 144 ? -7.343 -5.742 -4.992 1.00 97.44 144 ASN A CA 1
ATOM 1240 C C . ASN A 1 144 ? -7.372 -5.418 -6.496 1.00 97.44 144 ASN A C 1
ATOM 1242 O O . ASN A 1 144 ? -6.468 -5.845 -7.213 1.00 97.44 144 ASN A O 1
ATOM 1246 N N . ARG A 1 145 ? -8.358 -4.651 -6.991 1.00 97.62 145 ARG A N 1
ATOM 1247 C CA . ARG A 1 145 ? -8.358 -4.160 -8.384 1.00 97.62 145 ARG A CA 1
ATOM 1248 C C . ARG A 1 145 ? -7.191 -3.202 -8.638 1.00 97.62 145 ARG A C 1
ATOM 1250 O O . ARG A 1 145 ? -6.454 -3.397 -9.604 1.00 97.62 145 ARG A O 1
ATOM 1257 N N . VAL A 1 146 ? -6.963 -2.252 -7.728 1.00 97.81 146 VAL A N 1
ATOM 1258 C CA . VAL A 1 146 ? -5.810 -1.336 -7.785 1.00 97.81 146 VAL A CA 1
ATOM 1259 C C . VAL A 1 146 ? -4.495 -2.114 -7.698 1.00 97.81 146 VAL A C 1
ATOM 1261 O O . VAL A 1 146 ? -3.601 -1.912 -8.517 1.00 97.81 146 VAL A O 1
ATOM 1264 N N . LEU A 1 147 ? -4.379 -3.053 -6.753 1.00 98.31 147 LEU A N 1
ATOM 1265 C CA . LEU A 1 147 ? -3.169 -3.864 -6.591 1.00 98.31 147 LEU A CA 1
ATOM 1266 C C . LEU A 1 147 ? -2.881 -4.724 -7.826 1.00 98.31 147 LEU A C 1
ATOM 1268 O O . LEU A 1 147 ? -1.728 -4.832 -8.220 1.00 98.31 147 LEU A O 1
ATOM 1272 N N . ASN A 1 148 ? -3.902 -5.286 -8.483 1.00 98.50 148 ASN A N 1
ATOM 1273 C CA . ASN A 1 148 ? -3.717 -6.020 -9.738 1.00 98.50 148 ASN A CA 1
ATOM 1274 C C . ASN A 1 148 ? -3.113 -5.141 -10.835 1.00 98.50 148 ASN A C 1
ATOM 1276 O O . ASN A 1 148 ? -2.190 -5.573 -11.521 1.00 98.50 148 ASN A O 1
ATOM 1280 N N . TYR A 1 149 ? -3.619 -3.915 -10.992 1.00 98.56 149 TYR A N 1
ATOM 1281 C CA . TYR A 1 149 ? -3.051 -2.952 -11.930 1.00 98.56 149 TYR A CA 1
ATOM 1282 C C . TYR A 1 149 ? -1.592 -2.622 -11.586 1.00 98.56 149 TYR A C 1
ATOM 1284 O O . TYR A 1 149 ? -0.727 -2.718 -12.457 1.00 98.56 149 TYR A O 1
ATOM 1292 N N . ILE A 1 150 ? -1.303 -2.310 -10.316 1.00 98.50 150 ILE A N 1
ATOM 1293 C CA . ILE A 1 150 ? 0.055 -1.985 -9.858 1.00 98.50 150 ILE A CA 1
ATOM 1294 C C . ILE A 1 150 ? 1.005 -3.163 -10.096 1.00 98.50 150 ILE A C 1
ATOM 1296 O O . ILE A 1 150 ? 2.093 -2.948 -10.625 1.00 98.50 150 ILE A O 1
ATOM 1300 N N . ILE A 1 151 ? 0.610 -4.397 -9.767 1.00 98.69 151 ILE A N 1
ATOM 1301 C CA . ILE A 1 151 ? 1.423 -5.602 -10.000 1.00 98.69 151 ILE A CA 1
ATOM 1302 C C . ILE A 1 151 ? 1.705 -5.778 -11.493 1.00 98.69 151 ILE A C 1
ATOM 1304 O O . ILE A 1 151 ? 2.852 -6.003 -11.864 1.00 98.69 151 ILE A O 1
ATOM 1308 N N . CYS A 1 152 ? 0.703 -5.627 -12.367 1.00 98.62 152 CYS A N 1
ATOM 1309 C CA . CYS A 1 152 ? 0.928 -5.716 -13.810 1.00 98.62 152 CYS A CA 1
ATOM 1310 C C . CYS A 1 152 ? 1.900 -4.636 -14.310 1.00 98.62 152 CYS A C 1
ATOM 1312 O O . CYS A 1 152 ? 2.848 -4.955 -15.021 1.00 98.62 152 CYS A O 1
ATOM 1314 N N . TYR A 1 153 ? 1.703 -3.376 -13.916 1.00 98.56 153 TYR A N 1
ATOM 1315 C CA . TYR A 1 153 ? 2.553 -2.260 -14.343 1.00 98.56 153 TYR A CA 1
ATOM 1316 C C . TYR A 1 153 ? 3.996 -2.420 -13.856 1.00 98.56 153 TYR A C 1
ATOM 1318 O O . TYR A 1 153 ? 4.954 -2.321 -14.622 1.00 98.56 153 TYR A O 1
ATOM 1326 N N . THR A 1 154 ? 4.161 -2.674 -12.561 1.00 98.44 154 THR A N 1
ATOM 1327 C CA . THR A 1 154 ? 5.480 -2.776 -11.926 1.00 98.44 154 THR A CA 1
ATOM 1328 C C . THR A 1 154 ? 6.189 -4.074 -12.294 1.00 98.44 154 THR A C 1
ATOM 1330 O O . THR A 1 154 ? 7.414 -4.072 -12.390 1.00 98.44 154 THR A O 1
ATOM 1333 N N . GLY A 1 155 ? 5.449 -5.144 -12.590 1.00 98.12 155 GLY A N 1
ATOM 1334 C CA . GLY A 1 155 ? 5.982 -6.394 -13.121 1.00 98.12 155 GLY A CA 1
ATOM 1335 C C . GLY A 1 155 ? 6.605 -6.210 -14.503 1.00 98.12 155 GLY A C 1
ATOM 1336 O O . GLY A 1 155 ? 7.782 -6.508 -14.687 1.00 98.12 155 GLY A O 1
ATOM 1337 N N . GLU A 1 156 ? 5.867 -5.620 -15.444 1.00 97.75 156 GLU A N 1
ATOM 1338 C CA . GLU A 1 156 ? 6.385 -5.294 -16.781 1.00 97.75 156 GLU A CA 1
ATOM 1339 C C . GLU A 1 156 ? 7.587 -4.337 -16.717 1.00 97.75 156 GLU A C 1
ATOM 1341 O O . GLU A 1 156 ? 8.599 -4.536 -17.395 1.00 97.75 156 GLU A O 1
ATOM 1346 N N . LEU A 1 157 ? 7.532 -3.323 -15.843 1.00 97.50 157 LEU A N 1
ATOM 1347 C CA . LEU A 1 157 ? 8.660 -2.415 -15.630 1.00 97.50 157 LEU A CA 1
ATOM 1348 C C . LEU A 1 157 ? 9.882 -3.135 -15.042 1.00 97.50 157 LEU A C 1
ATOM 1350 O O . LEU A 1 157 ? 11.014 -2.839 -15.427 1.00 97.50 157 LEU A O 1
ATOM 1354 N N . THR A 1 158 ? 9.674 -4.083 -14.129 1.00 96.94 158 THR A N 1
ATOM 1355 C CA . THR A 1 158 ? 10.759 -4.891 -13.560 1.00 96.94 158 THR A CA 1
ATOM 1356 C C . THR A 1 158 ? 11.397 -5.769 -14.628 1.00 96.94 158 THR A C 1
ATOM 1358 O O . THR A 1 158 ? 12.617 -5.762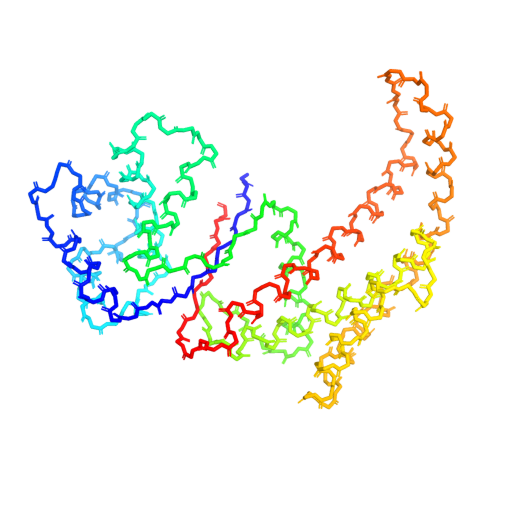 -14.751 1.00 96.94 158 THR A O 1
ATOM 1361 N N . ILE A 1 159 ? 10.603 -6.437 -1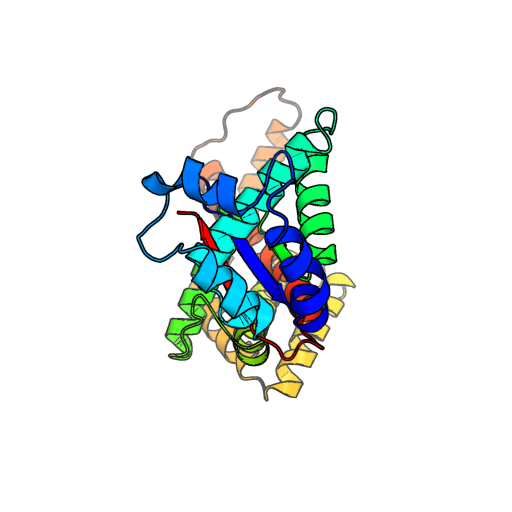5.471 1.00 96.25 159 ILE A N 1
ATOM 1362 C CA . ILE A 1 159 ? 11.111 -7.231 -16.602 1.00 96.25 159 ILE A CA 1
ATOM 1363 C C . ILE A 1 159 ? 11.918 -6.343 -17.564 1.00 96.25 159 ILE A C 1
ATOM 1365 O O . ILE A 1 159 ? 13.021 -6.707 -17.985 1.00 96.25 159 ILE A O 1
ATOM 1369 N N . PHE A 1 160 ? 11.421 -5.138 -17.865 1.00 95.50 160 PHE A N 1
ATOM 1370 C CA . PHE A 1 160 ? 12.143 -4.146 -18.661 1.00 95.50 160 PHE A CA 1
ATOM 1371 C C . PHE A 1 160 ? 13.498 -3.777 -18.032 1.00 95.50 160 PHE A C 1
ATOM 1373 O O . PHE A 1 160 ? 14.532 -3.822 -18.706 1.00 95.50 160 PHE A O 1
ATOM 1380 N N . LEU A 1 161 ? 13.528 -3.445 -16.739 1.00 95.19 161 LEU A N 1
ATOM 1381 C CA . LEU A 1 161 ? 14.766 -3.113 -16.030 1.00 95.19 161 LEU A CA 1
ATOM 1382 C C . LEU A 1 161 ? 15.715 -4.309 -15.955 1.00 95.19 161 LEU A C 1
ATOM 1384 O O . LEU A 1 161 ? 16.914 -4.146 -16.158 1.00 95.19 161 LEU A O 1
ATOM 1388 N N . ASN A 1 162 ? 15.205 -5.513 -15.733 1.00 94.06 162 ASN A N 1
ATOM 1389 C CA . ASN A 1 162 ? 15.996 -6.735 -15.734 1.00 94.06 162 ASN A CA 1
ATOM 1390 C C . ASN A 1 162 ? 16.704 -6.913 -17.076 1.00 94.06 162 ASN A C 1
ATOM 1392 O O . ASN A 1 162 ? 17.922 -7.083 -17.107 1.00 94.06 162 ASN A O 1
ATOM 1396 N N . LYS A 1 163 ? 15.988 -6.731 -18.186 1.00 91.88 163 LYS A N 1
ATOM 1397 C CA . LYS A 1 163 ? 16.548 -6.842 -19.534 1.00 91.88 163 LYS A CA 1
ATOM 1398 C C . LYS A 1 163 ? 17.593 -5.773 -19.861 1.00 91.88 163 LYS A C 1
ATOM 1400 O O . LYS A 1 163 ? 18.662 -6.106 -20.368 1.00 91.88 163 LYS A O 1
ATOM 1405 N N . TYR A 1 164 ? 17.289 -4.499 -19.615 1.00 91.19 164 TYR A N 1
ATOM 1406 C CA . TYR A 1 164 ? 18.096 -3.382 -20.135 1.00 91.19 164 TYR A CA 1
ATOM 1407 C C . TYR A 1 164 ? 19.025 -2.742 -19.104 1.00 91.19 164 TYR A C 1
ATOM 1409 O O . TYR A 1 164 ? 20.082 -2.219 -19.459 1.00 91.19 164 TYR A O 1
ATOM 1417 N N . TYR A 1 165 ? 18.646 -2.775 -17.827 1.00 91.19 165 TYR A N 1
ATOM 1418 C CA . TYR A 1 165 ? 19.486 -2.314 -16.734 1.00 91.19 165 TYR A CA 1
ATOM 1419 C C . TYR A 1 165 ? 20.296 -3.493 -16.185 1.00 91.19 165 TYR A C 1
ATOM 1421 O O . TYR A 1 165 ? 21.498 -3.560 -16.418 1.00 91.19 165 TYR A O 1
ATOM 1429 N N . TYR A 1 166 ? 19.699 -4.472 -15.517 1.00 88.81 166 TYR A N 1
ATOM 1430 C CA . TYR A 1 166 ? 20.483 -5.525 -14.855 1.00 88.81 166 TYR A CA 1
ATOM 1431 C C . TYR A 1 166 ? 21.154 -6.521 -15.819 1.00 88.81 166 TYR A C 1
ATOM 1433 O O . TYR A 1 166 ? 22.061 -7.242 -15.408 1.00 88.81 166 TYR A O 1
ATOM 1441 N N . ASN A 1 167 ? 20.799 -6.497 -17.112 1.00 84.00 167 ASN A N 1
ATOM 1442 C CA . ASN A 1 167 ? 21.257 -7.440 -18.140 1.00 84.00 167 ASN A CA 1
ATOM 1443 C C . ASN A 1 167 ? 20.917 -8.910 -17.803 1.00 84.00 167 ASN A C 1
ATOM 1445 O O . ASN A 1 167 ? 21.637 -9.829 -18.202 1.00 84.00 167 ASN A O 1
ATOM 1449 N N . HIS A 1 168 ? 19.824 -9.118 -17.069 1.00 83.19 168 HIS A N 1
ATOM 1450 C CA . HIS A 1 168 ? 19.189 -10.410 -16.834 1.00 83.19 168 HIS A CA 1
ATOM 1451 C C . HIS A 1 168 ? 18.546 -10.926 -18.129 1.00 83.19 168 HIS A C 1
ATOM 1453 O O . HIS A 1 168 ? 18.112 -10.155 -18.993 1.00 83.19 168 HIS A O 1
ATOM 1459 N N . ARG A 1 169 ? 18.511 -12.248 -18.291 1.00 73.06 169 ARG A N 1
ATOM 1460 C CA . ARG A 1 169 ? 17.907 -12.907 -19.453 1.00 73.06 169 ARG A CA 1
ATOM 1461 C C . ARG A 1 169 ? 16.426 -13.176 -19.197 1.00 73.06 169 ARG A C 1
ATOM 1463 O O . ARG A 1 169 ? 15.978 -13.325 -18.067 1.00 73.06 169 ARG A O 1
ATOM 1470 N N . GLU A 1 170 ? 15.664 -13.306 -20.278 1.00 65.12 170 GLU A N 1
ATOM 1471 C CA . GLU A 1 170 ? 14.229 -13.642 -20.229 1.00 65.12 170 GLU A CA 1
ATOM 1472 C C . GLU A 1 170 ? 13.961 -15.009 -19.557 1.00 65.12 170 GLU A C 1
ATOM 1474 O O . GLU A 1 170 ? 12.857 -15.267 -19.109 1.00 65.12 170 GLU A O 1
ATOM 1479 N N . SER A 1 171 ? 14.975 -15.875 -19.430 1.00 63.28 171 SER A N 1
ATOM 1480 C CA . SER A 1 171 ? 14.883 -17.186 -18.771 1.00 63.28 171 SER A CA 1
ATOM 1481 C C . SER A 1 171 ? 15.314 -17.199 -17.298 1.00 63.28 171 SER A C 1
ATOM 1483 O O . SER A 1 171 ? 15.541 -18.284 -16.765 1.00 63.28 171 SER A O 1
ATOM 1485 N N . ASP A 1 172 ? 15.528 -16.040 -16.677 1.00 83.75 172 ASP A N 1
ATOM 1486 C CA . ASP A 1 172 ? 15.937 -15.970 -15.272 1.00 83.75 172 ASP A CA 1
ATOM 1487 C C . ASP A 1 172 ? 14.731 -16.231 -14.351 1.00 83.75 172 ASP A C 1
ATOM 1489 O O . ASP A 1 172 ? 13.627 -15.754 -14.621 1.00 83.75 172 ASP A O 1
ATOM 1493 N N . ASP A 1 173 ? 14.942 -16.993 -13.268 1.00 87.62 173 ASP A N 1
ATOM 1494 C CA . ASP A 1 173 ? 13.873 -17.470 -12.371 1.00 87.62 173 ASP A CA 1
ATOM 1495 C C . ASP A 1 173 ? 12.985 -16.326 -11.848 1.00 87.62 173 ASP A C 1
ATOM 1497 O O . ASP A 1 173 ? 11.764 -16.462 -11.808 1.00 87.62 173 ASP A O 1
ATOM 1501 N N . GLU A 1 174 ? 13.581 -15.170 -11.546 1.00 88.88 174 GLU A N 1
ATOM 1502 C CA . GLU A 1 174 ? 12.866 -13.968 -11.102 1.00 88.88 174 GLU A CA 1
ATOM 1503 C C . GLU A 1 174 ? 11.891 -13.440 -12.169 1.00 88.88 174 GLU A C 1
ATOM 1505 O O . GLU A 1 174 ? 10.736 -13.154 -11.865 1.00 88.88 174 GLU A O 1
ATOM 1510 N N . ASN A 1 175 ? 12.304 -13.368 -13.441 1.00 94.00 175 ASN A N 1
ATOM 1511 C CA . ASN A 1 175 ? 11.413 -12.932 -14.522 1.00 94.00 175 ASN A CA 1
ATOM 1512 C C . ASN A 1 175 ? 10.251 -13.915 -14.704 1.00 94.00 175 ASN A C 1
ATOM 1514 O O . ASN A 1 175 ? 9.110 -13.487 -14.859 1.00 94.00 175 ASN A O 1
ATOM 1518 N N . LEU A 1 176 ? 10.520 -15.222 -14.619 1.00 94.19 176 LEU A N 1
ATOM 1519 C CA . LEU A 1 176 ? 9.482 -16.250 -14.720 1.00 94.19 176 LEU A CA 1
ATOM 1520 C C . LEU A 1 176 ? 8.464 -16.164 -13.575 1.00 94.19 176 LEU A C 1
ATOM 1522 O O . LEU A 1 176 ? 7.281 -16.432 -13.785 1.00 94.19 176 LEU A O 1
ATOM 1526 N N . GLU A 1 177 ? 8.893 -15.810 -12.363 1.00 94.69 177 GLU A N 1
ATOM 1527 C CA . GLU A 1 177 ? 7.989 -15.575 -11.232 1.00 94.69 177 GLU A CA 1
ATOM 1528 C C . GLU A 1 177 ? 7.097 -14.352 -11.467 1.00 94.69 177 GLU A C 1
ATOM 1530 O O . GLU A 1 177 ? 5.880 -14.435 -11.283 1.00 94.69 177 GLU A O 1
ATOM 1535 N N . ILE A 1 178 ? 7.667 -13.251 -11.961 1.00 96.69 178 ILE A N 1
ATOM 1536 C CA . ILE A 1 178 ? 6.916 -12.032 -12.289 1.00 96.69 178 ILE A CA 1
ATOM 1537 C C . ILE A 1 178 ? 5.905 -12.299 -13.410 1.00 96.69 178 ILE A C 1
ATOM 1539 O O . ILE A 1 178 ? 4.732 -11.940 -13.294 1.00 96.69 178 ILE A O 1
ATOM 1543 N N . GLU A 1 179 ? 6.321 -12.981 -14.476 1.00 96.44 179 GLU A N 1
ATOM 1544 C CA . GLU A 1 179 ? 5.442 -13.358 -15.586 1.00 96.44 179 GLU A CA 1
ATOM 1545 C C . GLU A 1 179 ? 4.282 -14.246 -15.121 1.00 96.44 179 GLU A C 1
ATOM 1547 O O . GLU A 1 179 ? 3.150 -14.068 -15.576 1.00 96.44 179 GLU A O 1
ATOM 1552 N N . ARG A 1 180 ? 4.522 -15.171 -14.180 1.00 96.62 180 ARG A N 1
ATOM 1553 C CA . ARG A 1 180 ? 3.456 -15.988 -13.576 1.00 96.62 180 ARG A CA 1
ATOM 1554 C C . ARG A 1 180 ? 2.462 -15.138 -12.792 1.00 96.62 180 ARG A C 1
ATOM 1556 O O . ARG A 1 180 ? 1.261 -15.335 -12.961 1.00 96.62 180 ARG A O 1
ATOM 1563 N N . LEU A 1 181 ? 2.932 -14.178 -11.992 1.00 96.81 181 LEU A N 1
ATOM 1564 C CA . LEU A 1 181 ? 2.053 -13.254 -11.264 1.00 96.81 181 LEU A CA 1
ATOM 1565 C C . LEU A 1 181 ? 1.156 -12.463 -12.228 1.00 96.81 181 LEU A C 1
ATOM 1567 O O . LEU A 1 181 ? -0.061 -12.389 -12.031 1.00 96.81 181 LEU A O 1
ATOM 1571 N N . ILE A 1 182 ? 1.738 -11.921 -13.302 1.00 98.12 182 ILE A N 1
ATOM 1572 C CA . ILE A 1 182 ? 0.994 -11.197 -14.341 1.00 98.12 182 ILE A CA 1
ATOM 1573 C C . ILE A 1 182 ? -0.009 -12.129 -15.027 1.00 98.12 182 ILE A C 1
ATOM 1575 O O . ILE A 1 182 ? -1.173 -11.762 -15.189 1.00 98.12 182 ILE A O 1
ATOM 1579 N N . TYR A 1 183 ? 0.405 -13.342 -15.399 1.00 97.62 183 TYR A N 1
ATOM 1580 C CA . TYR A 1 183 ? -0.455 -14.333 -16.044 1.00 97.62 183 TYR A CA 1
ATOM 1581 C C . TYR A 1 183 ? -1.656 -14.728 -15.171 1.00 97.62 183 TYR A C 1
ATOM 1583 O O . TYR A 1 183 ? -2.787 -14.807 -15.661 1.00 97.62 183 TYR A O 1
ATOM 1591 N N . ASP A 1 184 ? -1.452 -14.927 -13.870 1.00 97.19 184 ASP A N 1
ATOM 1592 C CA . ASP A 1 184 ? -2.520 -15.273 -12.933 1.00 97.19 184 ASP A CA 1
ATOM 1593 C C . ASP A 1 184 ? -3.550 -14.143 -12.794 1.00 97.19 184 ASP A C 1
ATOM 1595 O O . ASP A 1 184 ? -4.756 -14.396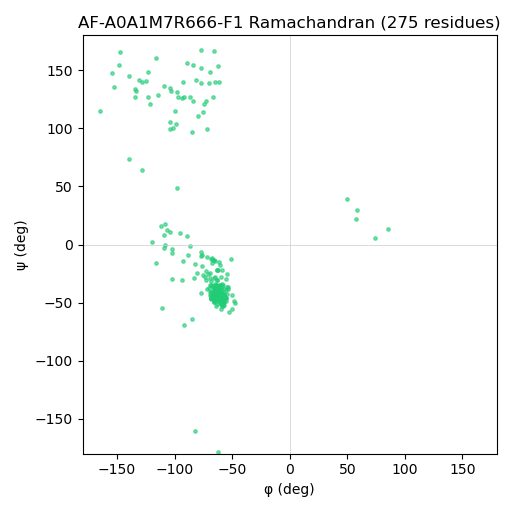 -12.732 1.00 97.19 184 ASP A O 1
ATOM 1599 N N . ILE A 1 185 ? -3.104 -12.885 -12.793 1.00 97.50 185 ILE A N 1
ATOM 1600 C CA . ILE A 1 185 ? -3.998 -11.719 -12.809 1.00 97.50 185 ILE A CA 1
ATOM 1601 C C . ILE A 1 185 ? -4.728 -11.622 -14.151 1.00 97.50 185 ILE A C 1
ATOM 1603 O O . ILE A 1 185 ? -5.948 -11.431 -14.191 1.00 97.50 185 ILE A O 1
ATOM 1607 N N . ASN A 1 186 ? -3.994 -11.766 -15.252 1.00 95.62 186 ASN A N 1
ATOM 1608 C CA . ASN A 1 186 ? -4.501 -11.659 -16.614 1.00 95.62 186 ASN A CA 1
ATOM 1609 C C . ASN A 1 186 ? -5.598 -12.706 -16.873 1.00 95.62 186 ASN A C 1
ATOM 1611 O O . ASN A 1 186 ? -6.708 -12.358 -17.276 1.00 95.62 186 ASN A O 1
ATOM 1615 N N . SER A 1 187 ? -5.349 -13.968 -16.521 1.00 96.44 187 SER A N 1
ATOM 1616 C CA . SER A 1 187 ? -6.310 -15.065 -16.691 1.00 96.44 187 SER A CA 1
ATOM 1617 C C . SER A 1 187 ? -7.599 -14.875 -15.880 1.00 96.44 187 SER A C 1
ATOM 1619 O O . SER A 1 187 ? -8.684 -15.161 -16.383 1.00 96.44 187 SER A O 1
ATOM 1621 N N . LYS A 1 188 ? -7.515 -14.339 -14.654 1.00 95.94 188 LYS A N 1
ATOM 1622 C CA . LYS A 1 188 ? -8.688 -14.071 -13.798 1.00 95.94 188 LYS A CA 1
ATOM 1623 C C . LYS A 1 188 ? -9.488 -12.838 -14.229 1.00 95.94 188 LYS A C 1
ATOM 1625 O O . LYS A 1 188 ? -10.678 -12.758 -13.938 1.00 95.94 188 LYS A O 1
ATOM 1630 N N . SER A 1 189 ? -8.848 -11.877 -14.893 1.00 94.75 189 SER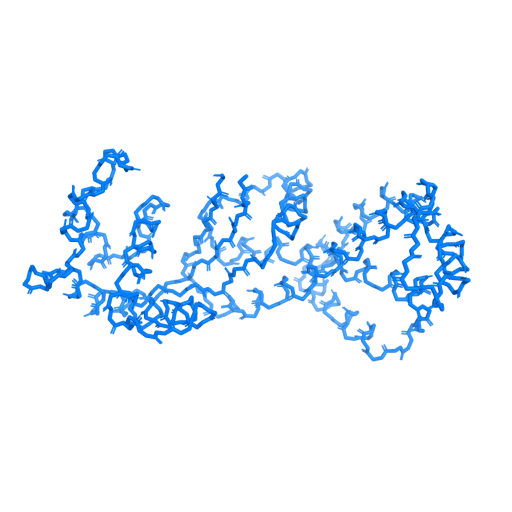 A N 1
ATOM 1631 C CA . SER A 1 189 ? -9.447 -10.588 -15.276 1.00 94.75 189 SER A CA 1
ATOM 1632 C C . SER A 1 189 ? -9.709 -10.440 -16.778 1.00 94.75 189 SER A C 1
ATOM 1634 O O . SER A 1 189 ? -10.062 -9.350 -17.225 1.00 94.75 189 SER A O 1
ATOM 1636 N N . ASN A 1 190 ? -9.538 -11.509 -17.567 1.00 94.62 190 ASN A N 1
ATOM 1637 C CA . ASN A 1 190 ? -9.561 -11.470 -19.036 1.00 94.62 190 ASN A CA 1
ATOM 1638 C C . ASN A 1 190 ? -8.652 -10.365 -19.614 1.00 94.62 190 ASN A C 1
ATOM 1640 O O . ASN A 1 190 ? -9.016 -9.670 -20.562 1.00 94.62 190 ASN A O 1
ATOM 1644 N N . GLY A 1 191 ? -7.486 -10.169 -18.999 1.00 95.06 191 GLY A N 1
ATOM 1645 C CA . GLY A 1 191 ? -6.481 -9.190 -19.411 1.00 95.06 191 GLY A CA 1
ATOM 1646 C C . GLY A 1 191 ? -6.791 -7.739 -19.110 1.00 95.06 191 GLY A C 1
ATOM 1647 O O . GLY A 1 191 ? -5.997 -6.885 -19.484 1.00 95.06 191 GLY A O 1
ATOM 1648 N N . TYR A 1 192 ? -7.882 -7.434 -18.407 1.00 97.75 192 TYR A N 1
ATOM 1649 C CA . TYR A 1 192 ? -8.270 -6.054 -18.125 1.00 97.75 192 TYR A CA 1
ATOM 1650 C C . TYR A 1 192 ? -7.136 -5.230 -17.486 1.00 97.75 192 TYR A C 1
ATOM 1652 O O . TYR A 1 192 ? -6.696 -4.241 -18.067 1.00 97.75 192 TYR A O 1
ATOM 1660 N N . PHE A 1 193 ? -6.602 -5.665 -16.339 1.00 98.06 193 PHE A N 1
ATOM 1661 C CA . PHE A 1 193 ? -5.569 -4.905 -15.616 1.00 98.06 193 PHE A CA 1
ATOM 1662 C C . PHE A 1 193 ? -4.222 -4.878 -16.340 1.00 98.06 193 PHE A C 1
ATOM 1664 O O . PHE A 1 193 ? -3.529 -3.863 -16.314 1.00 98.06 193 PHE A O 1
ATOM 1671 N N . HIS A 1 194 ? -3.868 -5.972 -17.017 1.00 98.31 194 HIS A N 1
ATOM 1672 C CA . HIS A 1 194 ? -2.627 -6.051 -17.784 1.00 98.31 194 HIS A CA 1
ATOM 1673 C C . HIS A 1 194 ? -2.655 -5.102 -18.985 1.00 98.31 194 HIS A C 1
ATOM 1675 O O . HIS A 1 194 ? -1.703 -4.361 -19.199 1.00 98.31 194 HIS A O 1
ATOM 1681 N N . ASN A 1 195 ? -3.778 -5.033 -19.704 1.00 98.06 195 ASN A N 1
ATOM 1682 C CA . ASN A 1 195 ? -3.945 -4.106 -20.822 1.00 98.06 195 ASN A CA 1
ATOM 1683 C C . ASN A 1 195 ? -3.896 -2.637 -20.373 1.00 98.06 195 ASN A C 1
ATOM 1685 O O . ASN A 1 195 ? -3.304 -1.814 -21.069 1.00 98.06 195 ASN A O 1
ATOM 1689 N N . LEU A 1 196 ? -4.474 -2.304 -19.210 1.00 97.56 196 LEU A N 1
ATOM 1690 C CA . LEU A 1 196 ? -4.345 -0.963 -18.625 1.00 97.56 196 LEU A CA 1
ATOM 1691 C C . LEU A 1 196 ? -2.881 -0.624 -18.324 1.00 97.56 196 LEU A C 1
ATOM 1693 O O . LEU A 1 196 ? -2.400 0.435 -18.719 1.00 97.56 196 LEU A O 1
ATOM 1697 N N . ALA A 1 197 ? -2.166 -1.544 -17.672 1.00 97.88 197 ALA A N 1
ATOM 1698 C CA . ALA A 1 197 ? -0.754 -1.379 -17.350 1.00 97.88 197 ALA A CA 1
ATOM 1699 C C . ALA A 1 197 ? 0.109 -1.170 -18.605 1.00 97.88 197 ALA A C 1
ATOM 1701 O O . ALA A 1 197 ? 0.913 -0.240 -18.644 1.00 97.88 197 ALA A O 1
ATOM 1702 N N . LEU A 1 198 ? -0.091 -1.983 -19.647 1.00 97.31 198 LEU A N 1
ATOM 1703 C CA . LEU A 1 198 ? 0.623 -1.842 -20.919 1.00 97.31 198 LEU A CA 1
ATOM 1704 C C . LEU A 1 198 ? 0.330 -0.497 -21.590 1.00 97.31 198 LEU A C 1
ATOM 1706 O O . LEU A 1 198 ? 1.259 0.178 -22.028 1.00 97.31 198 LEU A O 1
ATOM 1710 N N . SER A 1 199 ? -0.937 -0.072 -21.614 1.00 96.12 199 SER A N 1
ATOM 1711 C CA . SER A 1 199 ? -1.316 1.220 -22.189 1.00 96.12 199 SER A CA 1
ATOM 1712 C C . SER A 1 199 ? -0.654 2.401 -21.476 1.00 96.12 199 SER A C 1
ATOM 1714 O O . SER A 1 199 ? -0.356 3.403 -22.129 1.00 96.12 199 SER A O 1
ATOM 1716 N N . GLU A 1 200 ? -0.445 2.323 -20.160 1.00 95.81 200 GLU A N 1
ATOM 1717 C CA . GLU A 1 200 ? 0.247 3.376 -19.413 1.00 95.81 200 GLU A CA 1
ATOM 1718 C C . GLU A 1 200 ? 1.765 3.314 -19.627 1.00 95.81 200 GLU A C 1
ATOM 1720 O O . GLU A 1 200 ? 2.409 4.337 -19.866 1.00 95.81 200 GLU A O 1
ATOM 1725 N N . LEU A 1 201 ? 2.346 2.111 -19.636 1.00 95.00 201 LEU A N 1
ATOM 1726 C CA . LEU A 1 201 ? 3.773 1.916 -19.897 1.00 95.00 201 LEU A CA 1
ATOM 1727 C C . LEU A 1 201 ? 4.184 2.420 -21.279 1.00 95.00 201 LEU A C 1
ATOM 1729 O O . LEU A 1 201 ? 5.216 3.084 -21.394 1.00 95.00 201 LEU A O 1
ATOM 1733 N N . GLU A 1 202 ? 3.367 2.181 -22.307 1.00 95.50 202 GLU A N 1
ATOM 1734 C CA . GLU A 1 202 ? 3.612 2.662 -23.670 1.00 95.50 202 GLU A CA 1
ATOM 1735 C C . GLU A 1 202 ? 3.838 4.180 -23.723 1.00 95.50 202 GLU A C 1
ATOM 1737 O O . GLU A 1 202 ? 4.721 4.639 -24.452 1.00 95.50 202 GLU A O 1
ATOM 1742 N N . LYS A 1 203 ? 3.134 4.964 -22.893 1.00 94.88 203 LYS A N 1
ATOM 1743 C CA . LYS A 1 203 ? 3.295 6.429 -22.826 1.00 94.88 203 LYS A CA 1
ATOM 1744 C C . LYS A 1 203 ? 4.674 6.857 -22.325 1.00 94.88 203 LYS A C 1
ATOM 1746 O O . LYS A 1 203 ? 5.138 7.942 -22.665 1.00 94.88 203 LYS A O 1
ATOM 1751 N N . SER A 1 204 ? 5.324 6.026 -21.510 1.00 92.50 204 SER A N 1
ATOM 1752 C CA . SER A 1 204 ? 6.653 6.297 -20.946 1.00 92.50 204 SER A CA 1
ATOM 1753 C C . SER A 1 204 ? 7.783 5.546 -21.656 1.00 92.50 204 SER A C 1
ATOM 1755 O O . SER A 1 204 ? 8.956 5.772 -21.359 1.00 92.50 204 SER A O 1
ATOM 1757 N N . MET A 1 205 ? 7.464 4.682 -22.623 1.00 92.50 205 MET A N 1
ATOM 1758 C CA . MET A 1 205 ? 8.417 3.733 -23.196 1.00 92.50 205 MET A CA 1
ATOM 1759 C C . MET A 1 205 ? 9.574 4.406 -23.943 1.00 92.50 205 MET A C 1
ATOM 1761 O O . MET A 1 205 ? 10.720 3.977 -23.812 1.00 92.50 205 MET A O 1
ATOM 1765 N N . GLU A 1 206 ? 9.309 5.479 -24.695 1.00 95.00 206 GLU A N 1
ATOM 1766 C CA . GLU A 1 206 ? 10.356 6.260 -25.373 1.00 95.00 206 GLU A CA 1
ATOM 1767 C C . GLU A 1 206 ? 11.355 6.827 -24.356 1.00 95.00 206 GLU A C 1
ATOM 1769 O O . GLU A 1 206 ? 12.553 6.555 -24.435 1.00 95.00 206 GLU A O 1
ATOM 1774 N N . TYR A 1 207 ? 10.844 7.500 -23.325 1.00 94.44 207 TYR A N 1
ATOM 1775 C CA . TYR A 1 207 ? 11.648 8.057 -22.240 1.00 94.44 207 TYR A CA 1
ATOM 1776 C C . TYR A 1 207 ? 12.446 6.987 -21.475 1.00 94.44 207 TYR A C 1
ATOM 1778 O O . TYR A 1 207 ? 13.611 7.200 -21.119 1.00 94.44 207 TYR A O 1
ATOM 1786 N N . ASN A 1 208 ? 11.846 5.820 -21.231 1.00 94.88 208 ASN A N 1
ATOM 1787 C CA . ASN A 1 208 ? 12.505 4.711 -20.544 1.00 94.88 208 ASN A CA 1
ATOM 1788 C C . ASN A 1 208 ? 13.647 4.144 -21.396 1.00 94.88 208 ASN A C 1
ATOM 1790 O O . ASN A 1 208 ? 14.749 3.938 -20.886 1.00 94.88 208 ASN A O 1
ATOM 1794 N N . ASN A 1 209 ? 13.422 3.959 -22.700 1.00 94.69 209 ASN A N 1
ATOM 1795 C CA . ASN A 1 209 ? 14.443 3.495 -23.641 1.00 94.69 209 ASN A CA 1
ATOM 1796 C C . ASN A 1 209 ? 15.612 4.479 -23.750 1.00 94.69 209 ASN A C 1
ATOM 1798 O O . ASN A 1 209 ? 16.769 4.063 -23.661 1.00 94.69 209 ASN A O 1
ATOM 1802 N N . GLU A 1 210 ? 15.331 5.777 -23.888 1.00 95.25 210 GLU A N 1
ATOM 1803 C CA . GLU A 1 210 ? 16.361 6.821 -23.865 1.00 95.25 210 GLU A CA 1
ATOM 1804 C C . GLU A 1 210 ? 17.171 6.770 -22.568 1.00 95.25 210 GLU A C 1
ATOM 1806 O O . GLU A 1 210 ? 18.401 6.813 -22.587 1.00 95.25 210 GLU A O 1
ATOM 1811 N N . THR A 1 211 ? 16.488 6.620 -21.430 1.00 94.94 211 THR A N 1
ATOM 1812 C CA . THR A 1 211 ? 17.144 6.503 -20.127 1.00 94.94 211 THR A CA 1
ATOM 1813 C C . THR A 1 211 ? 18.086 5.299 -20.097 1.00 94.94 211 THR A C 1
ATOM 1815 O O . THR A 1 211 ? 19.234 5.450 -19.682 1.00 94.94 211 THR A O 1
ATOM 1818 N N . MET A 1 212 ? 17.664 4.132 -20.597 1.00 94.75 212 MET A N 1
ATOM 1819 C CA . MET A 1 212 ? 18.508 2.930 -20.649 1.00 94.75 212 MET A CA 1
ATOM 1820 C C . MET A 1 212 ? 19.733 3.093 -21.556 1.00 94.75 212 MET A C 1
ATOM 1822 O O . MET A 1 212 ? 20.815 2.628 -21.202 1.00 94.75 212 MET A O 1
ATOM 1826 N N . GLN A 1 213 ? 19.619 3.807 -22.679 1.00 93.50 213 GLN A N 1
ATOM 1827 C CA . GLN A 1 213 ? 20.771 4.096 -23.546 1.00 93.50 213 GLN A CA 1
ATOM 1828 C C . GLN A 1 213 ? 21.838 4.947 -22.839 1.00 93.50 213 GLN A C 1
ATOM 1830 O O . GLN A 1 213 ? 23.031 4.815 -23.118 1.00 93.50 213 GLN A O 1
ATOM 1835 N N . LEU A 1 214 ? 21.427 5.800 -21.899 1.00 93.94 214 LEU A N 1
ATOM 1836 C CA . LEU A 1 214 ? 22.327 6.658 -21.129 1.00 93.94 214 LEU A CA 1
ATOM 1837 C C . LEU A 1 214 ? 22.976 5.945 -19.932 1.00 93.94 214 LEU A C 1
ATOM 1839 O O . LEU A 1 214 ? 24.000 6.412 -19.431 1.00 93.94 214 LEU A O 1
ATOM 1843 N N . VAL A 1 215 ? 22.442 4.799 -19.494 1.00 92.12 215 VAL A N 1
ATOM 1844 C CA . VAL A 1 215 ? 22.956 4.043 -18.336 1.00 92.12 215 VAL A CA 1
ATOM 1845 C C . VAL A 1 215 ? 24.419 3.632 -18.513 1.00 92.12 215 VAL A C 1
ATOM 1847 O O . VAL A 1 215 ? 25.160 3.610 -17.531 1.00 92.12 215 VAL A O 1
ATOM 1850 N N . ALA A 1 216 ? 24.859 3.331 -19.740 1.00 90.31 216 ALA A N 1
ATOM 1851 C CA . ALA A 1 216 ? 26.251 2.966 -20.012 1.00 90.31 216 ALA A CA 1
ATOM 1852 C C . ALA A 1 216 ? 27.231 4.057 -19.546 1.00 90.31 216 ALA A C 1
ATOM 1854 O O . ALA A 1 216 ? 28.190 3.751 -18.842 1.00 90.31 216 ALA A O 1
ATOM 1855 N N . LYS A 1 217 ? 26.915 5.332 -19.818 1.00 91.19 217 LYS A N 1
ATOM 1856 C CA . LYS A 1 217 ? 27.721 6.481 -19.373 1.00 91.19 217 LYS A CA 1
ATOM 1857 C C . LYS A 1 217 ? 27.806 6.561 -17.850 1.00 91.19 217 LYS A C 1
ATOM 1859 O O . LYS A 1 217 ? 28.882 6.744 -17.292 1.00 91.19 217 LYS A O 1
ATOM 1864 N N . LEU A 1 218 ? 26.675 6.362 -17.166 1.00 90.69 218 LEU A N 1
ATOM 1865 C CA . LEU A 1 218 ? 26.630 6.360 -15.702 1.00 90.69 218 LEU A CA 1
ATOM 1866 C C . LEU A 1 218 ? 27.480 5.221 -15.107 1.00 90.69 218 LEU A C 1
ATOM 1868 O O . LEU A 1 218 ? 28.122 5.402 -14.073 1.00 90.69 218 LEU A O 1
ATOM 1872 N N . ARG A 1 219 ? 27.506 4.046 -15.750 1.00 89.69 219 ARG A N 1
ATOM 1873 C CA . ARG A 1 219 ? 28.336 2.909 -15.317 1.00 89.69 219 ARG A CA 1
ATOM 1874 C C . ARG A 1 219 ? 29.819 3.169 -15.495 1.00 89.69 219 ARG A C 1
ATOM 1876 O O . ARG A 1 219 ? 30.575 2.890 -14.570 1.00 89.69 219 ARG A O 1
ATOM 1883 N N . GLU A 1 220 ? 30.212 3.699 -16.648 1.00 91.69 220 GLU A N 1
ATOM 1884 C CA . GLU A 1 220 ? 31.597 4.086 -16.929 1.00 91.69 220 GLU A CA 1
ATOM 1885 C C . GLU A 1 220 ? 32.083 5.101 -15.890 1.00 91.69 220 GLU A C 1
ATOM 1887 O O . GLU A 1 220 ? 33.085 4.867 -15.218 1.00 91.69 220 GLU A O 1
ATOM 1892 N N . PHE A 1 221 ? 31.295 6.150 -15.638 1.00 91.69 221 PHE A N 1
ATOM 1893 C CA . PHE A 1 221 ? 31.613 7.151 -14.622 1.00 91.69 221 PHE A CA 1
ATOM 1894 C C . PHE A 1 221 ? 31.792 6.555 -13.213 1.00 91.69 221 PHE A C 1
ATOM 1896 O O . PHE A 1 221 ? 32.732 6.912 -12.492 1.00 91.69 221 PHE A O 1
ATOM 1903 N N . ARG A 1 222 ? 30.899 5.638 -12.805 1.00 89.81 222 ARG A N 1
ATOM 1904 C CA . ARG A 1 222 ? 30.989 4.949 -11.506 1.00 89.81 222 ARG A CA 1
ATOM 1905 C C . ARG A 1 222 ? 32.224 4.051 -11.425 1.00 89.81 222 ARG A C 1
ATOM 1907 O O . ARG A 1 222 ? 32.886 4.050 -10.391 1.00 89.81 222 ARG A O 1
ATOM 1914 N N . ALA A 1 223 ? 32.559 3.332 -12.496 1.00 90.75 223 ALA A N 1
ATOM 1915 C CA . ALA A 1 223 ? 33.753 2.489 -12.554 1.00 90.75 223 ALA A CA 1
ATOM 1916 C C . ALA A 1 223 ? 35.040 3.321 -12.415 1.00 90.75 223 ALA A C 1
ATOM 1918 O O . ALA A 1 223 ? 35.885 3.002 -11.581 1.00 90.75 223 ALA A O 1
ATOM 1919 N N . ASP A 1 224 ? 35.136 4.443 -13.132 1.00 90.25 224 ASP A N 1
ATOM 1920 C CA . ASP A 1 224 ? 36.284 5.364 -13.090 1.00 90.25 224 ASP A CA 1
ATOM 1921 C C . ASP A 1 224 ? 36.438 6.100 -11.747 1.00 90.25 224 ASP A C 1
ATOM 1923 O O . ASP A 1 224 ? 37.472 6.712 -11.449 1.00 90.25 224 ASP A O 1
ATOM 1927 N N . SER A 1 225 ? 35.389 6.085 -10.927 1.00 88.69 225 SER A N 1
ATOM 1928 C CA . SER A 1 225 ? 35.348 6.758 -9.629 1.00 88.69 225 SER A CA 1
ATOM 1929 C C . SER A 1 225 ? 35.388 5.794 -8.443 1.00 88.69 225 SER A C 1
ATOM 1931 O O . SER A 1 225 ? 35.419 6.257 -7.306 1.00 88.69 225 SER A O 1
ATOM 1933 N N . ASN A 1 226 ? 35.440 4.481 -8.685 1.00 83.88 226 ASN A N 1
ATOM 1934 C CA . ASN A 1 226 ? 35.291 3.455 -7.650 1.00 83.88 226 ASN A CA 1
ATOM 1935 C C . ASN A 1 226 ? 36.431 3.457 -6.610 1.00 83.88 226 ASN A C 1
ATOM 1937 O O . ASN A 1 226 ? 36.208 3.137 -5.447 1.00 83.88 226 ASN A O 1
ATOM 1941 N N . ASP A 1 227 ? 37.634 3.889 -7.003 1.00 84.25 227 ASP A N 1
ATOM 1942 C CA . ASP A 1 227 ? 38.801 3.995 -6.111 1.00 84.25 227 ASP A CA 1
ATOM 1943 C C . ASP A 1 227 ? 38.875 5.337 -5.356 1.00 84.25 227 ASP A C 1
ATOM 1945 O O . ASP A 1 227 ? 39.797 5.576 -4.569 1.00 84.25 227 ASP A O 1
ATOM 1949 N N . LYS A 1 228 ? 37.931 6.255 -5.599 1.00 86.38 228 LYS A N 1
ATOM 1950 C CA . LYS A 1 228 ? 37.923 7.580 -4.973 1.00 86.38 228 LYS A CA 1
ATOM 1951 C C . LYS A 1 228 ? 37.094 7.535 -3.695 1.00 86.38 228 LYS A C 1
ATOM 1953 O O . LYS A 1 228 ? 35.918 7.191 -3.716 1.00 86.38 228 LYS A O 1
ATOM 1958 N N . SER A 1 229 ? 37.687 7.974 -2.585 1.00 78.38 229 SER A N 1
ATOM 1959 C CA . SER A 1 229 ? 36.982 8.109 -1.301 1.00 78.38 229 SER A CA 1
ATOM 1960 C C . SER A 1 229 ? 35.848 9.141 -1.341 1.00 78.38 229 SER A C 1
ATOM 1962 O O . SER A 1 229 ? 34.932 9.077 -0.524 1.00 78.38 229 SER A O 1
ATOM 1964 N N . SER A 1 230 ? 35.898 10.084 -2.285 1.00 84.69 230 SER A N 1
ATOM 1965 C CA . SER A 1 230 ? 34.800 10.986 -2.622 1.00 84.69 230 SER A CA 1
ATOM 1966 C C . SER A 1 230 ? 34.918 11.481 -4.066 1.00 84.69 230 SER A C 1
ATOM 1968 O O . SER A 1 230 ? 36.016 11.651 -4.602 1.00 84.69 230 SER A O 1
ATOM 1970 N N . TYR A 1 231 ? 33.776 11.721 -4.706 1.00 85.88 231 TYR A N 1
ATOM 1971 C CA . TYR A 1 231 ? 33.688 12.347 -6.022 1.00 85.88 231 TYR A CA 1
ATOM 1972 C C . TYR A 1 231 ? 32.400 13.164 -6.133 1.00 85.88 231 TYR A C 1
ATOM 1974 O O . TYR A 1 231 ? 31.414 12.892 -5.450 1.00 85.88 231 TYR A O 1
ATOM 1982 N N . THR A 1 232 ? 32.413 14.168 -7.005 1.00 88.56 232 THR A N 1
ATOM 1983 C CA . THR A 1 232 ? 31.211 14.915 -7.383 1.00 88.56 232 THR A CA 1
ATOM 1984 C C . THR A 1 232 ? 30.678 14.331 -8.679 1.00 88.56 232 THR A C 1
ATOM 1986 O O . THR A 1 232 ? 31.425 14.221 -9.651 1.00 88.56 232 THR A O 1
ATOM 1989 N N . ILE A 1 233 ? 29.399 13.966 -8.693 1.00 88.81 233 ILE A N 1
ATOM 1990 C CA . ILE A 1 233 ? 28.719 13.500 -9.902 1.00 88.81 233 ILE A CA 1
ATOM 1991 C C . ILE A 1 233 ? 28.491 14.715 -10.807 1.00 88.81 233 ILE A C 1
ATOM 1993 O O . ILE A 1 233 ? 27.904 15.698 -10.339 1.00 88.81 233 ILE A O 1
ATOM 1997 N N . PRO A 1 234 ? 28.968 14.711 -12.064 1.00 93.88 234 PRO A N 1
ATOM 1998 C CA . PRO A 1 234 ? 28.642 15.784 -12.983 1.00 93.88 234 PRO A CA 1
ATOM 1999 C C . PRO A 1 234 ? 27.130 15.819 -13.236 1.00 93.88 234 PRO A C 1
ATOM 2001 O O . PRO A 1 234 ? 26.418 14.828 -13.079 1.00 93.88 234 PRO A O 1
ATOM 2004 N N . MET A 1 235 ? 26.618 17.002 -13.576 1.00 94.69 235 MET A N 1
ATOM 2005 C CA . MET A 1 235 ? 25.171 17.234 -13.641 1.00 94.69 235 MET A CA 1
ATOM 2006 C C . MET A 1 235 ? 24.462 16.283 -14.620 1.00 94.69 235 MET A C 1
ATOM 2008 O O . MET A 1 235 ? 23.338 15.864 -14.364 1.00 94.69 235 MET A O 1
ATOM 2012 N N . GLU A 1 236 ? 25.119 15.921 -15.723 1.00 93.12 236 GLU A N 1
ATOM 2013 C CA . GLU A 1 236 ? 24.556 15.021 -16.733 1.00 93.12 236 GLU A CA 1
ATOM 2014 C C . GLU A 1 236 ? 24.343 13.604 -16.176 1.00 93.12 236 GLU A C 1
ATOM 2016 O O . GLU A 1 236 ? 23.250 13.051 -16.303 1.00 93.12 236 GLU A O 1
ATOM 2021 N N . GLU A 1 237 ? 25.338 13.036 -15.492 1.00 93.94 237 GLU A N 1
ATOM 2022 C CA . GLU A 1 237 ? 25.244 11.729 -14.836 1.00 93.94 237 GLU A CA 1
ATOM 2023 C C . GLU A 1 237 ? 24.267 11.745 -13.662 1.00 93.94 237 GLU A C 1
ATOM 2025 O O . GLU A 1 237 ? 23.538 10.771 -13.470 1.00 93.94 237 GLU A O 1
ATOM 2030 N N . TYR A 1 238 ? 24.203 12.849 -12.914 1.00 93.88 238 TYR A N 1
ATOM 2031 C CA . TYR A 1 238 ? 23.242 13.012 -11.824 1.00 93.88 238 TYR A CA 1
ATOM 2032 C C . TYR A 1 238 ? 21.796 12.967 -12.335 1.00 93.88 238 TYR A C 1
ATOM 2034 O O . TYR A 1 238 ? 20.946 12.286 -11.758 1.00 93.88 238 TYR A O 1
ATOM 2042 N N . GLU A 1 239 ? 21.507 13.637 -13.454 1.00 95.00 239 GLU A N 1
ATOM 2043 C CA . GLU A 1 239 ? 20.183 13.565 -14.066 1.00 95.00 239 GLU A CA 1
ATOM 2044 C C . GLU A 1 239 ? 19.873 12.145 -14.551 1.00 95.00 239 GLU A C 1
ATOM 2046 O O . GLU A 1 239 ? 18.777 11.653 -14.291 1.00 95.00 239 GLU A O 1
ATOM 2051 N N . ILE A 1 240 ? 20.827 11.436 -15.167 1.00 94.88 240 ILE A N 1
ATOM 2052 C CA . ILE A 1 240 ? 20.640 10.023 -15.552 1.00 94.88 240 ILE A CA 1
ATOM 2053 C C . ILE A 1 240 ? 20.331 9.163 -14.319 1.00 94.88 240 ILE A C 1
ATOM 2055 O O . ILE A 1 240 ? 19.370 8.392 -14.328 1.00 94.88 240 ILE A O 1
ATOM 2059 N N . GLU A 1 241 ? 21.100 9.317 -13.241 1.00 93.94 241 GLU A N 1
ATOM 2060 C CA . GLU A 1 241 ? 20.905 8.589 -11.987 1.00 93.94 241 GLU A CA 1
ATOM 2061 C C . GLU A 1 241 ? 19.522 8.844 -11.389 1.00 93.94 241 GLU A C 1
ATOM 2063 O O . GLU A 1 241 ? 18.859 7.903 -10.953 1.00 93.94 241 GLU A O 1
ATOM 2068 N N . LYS A 1 242 ? 19.042 10.088 -11.421 1.00 94.81 242 LYS A N 1
ATOM 2069 C CA . LYS A 1 242 ? 17.700 10.447 -10.956 1.00 94.81 242 LYS A CA 1
ATOM 2070 C C . LYS A 1 242 ? 16.605 9.755 -11.770 1.00 94.81 242 LYS A C 1
ATOM 2072 O O . LYS A 1 242 ? 15.649 9.243 -11.184 1.00 94.81 242 LYS A O 1
ATOM 2077 N N . ARG A 1 243 ? 16.742 9.696 -13.101 1.00 95.19 243 ARG A N 1
ATOM 2078 C CA . ARG A 1 243 ? 15.790 8.989 -13.980 1.00 95.19 243 ARG A CA 1
ATOM 2079 C C . ARG A 1 243 ? 15.770 7.491 -13.693 1.00 95.19 243 ARG A C 1
ATOM 2081 O O . ARG A 1 243 ? 14.704 6.924 -13.478 1.00 95.19 243 ARG A O 1
ATOM 2088 N N . VAL A 1 244 ? 16.945 6.867 -13.623 1.00 94.81 244 VAL A N 1
ATOM 2089 C CA . VAL A 1 244 ? 17.091 5.434 -13.320 1.00 94.81 244 VAL A CA 1
ATOM 2090 C C . VAL A 1 244 ? 16.527 5.112 -11.938 1.00 94.81 244 VAL A C 1
ATOM 2092 O O . VAL A 1 244 ? 15.746 4.176 -11.792 1.00 94.81 244 VAL A O 1
ATOM 2095 N N . SER A 1 245 ? 16.859 5.924 -10.934 1.00 94.31 245 SER A N 1
ATOM 2096 C CA . SER A 1 245 ? 16.367 5.751 -9.566 1.00 94.31 245 SER A CA 1
ATOM 2097 C C . SER A 1 245 ? 14.848 5.849 -9.500 1.00 94.31 245 SER A C 1
ATOM 2099 O O . SER A 1 245 ? 14.225 5.107 -8.749 1.00 94.31 245 SER A O 1
ATOM 2101 N N . ARG A 1 246 ? 14.222 6.727 -10.293 1.00 94.62 246 ARG A N 1
ATOM 2102 C CA . ARG A 1 246 ? 12.759 6.781 -10.391 1.00 94.62 246 ARG A CA 1
ATOM 2103 C C . ARG A 1 246 ? 12.183 5.459 -10.903 1.00 94.62 246 ARG A C 1
ATOM 2105 O O . ARG A 1 246 ? 11.269 4.939 -10.275 1.00 94.62 246 ARG A O 1
ATOM 2112 N N . LEU A 1 247 ? 12.722 4.908 -11.993 1.00 96.25 247 LEU A N 1
ATOM 2113 C CA . LEU A 1 247 ? 12.243 3.637 -12.553 1.00 96.25 247 LEU A CA 1
ATOM 2114 C C . LEU A 1 247 ? 12.394 2.485 -11.555 1.00 96.25 247 LEU A C 1
ATOM 2116 O O . LEU A 1 247 ? 11.440 1.745 -11.340 1.00 96.25 247 LEU A O 1
ATOM 2120 N N . ILE A 1 248 ? 13.556 2.383 -10.903 1.00 95.50 248 ILE A N 1
ATOM 2121 C CA . ILE A 1 248 ? 13.823 1.351 -9.891 1.00 95.50 248 ILE A CA 1
ATOM 2122 C C . ILE A 1 248 ? 12.846 1.480 -8.718 1.00 95.50 248 ILE A C 1
ATOM 2124 O O . ILE A 1 248 ? 12.233 0.495 -8.328 1.00 95.50 248 ILE A O 1
ATOM 2128 N N . ASN A 1 249 ? 12.645 2.688 -8.185 1.00 94.69 249 ASN A N 1
ATOM 2129 C CA . ASN A 1 249 ? 11.742 2.880 -7.049 1.00 94.69 249 ASN A CA 1
ATOM 2130 C C . ASN A 1 249 ? 10.278 2.556 -7.385 1.00 94.69 249 ASN A C 1
ATOM 2132 O O . ASN A 1 249 ? 9.563 2.055 -6.522 1.00 94.69 249 ASN A O 1
ATOM 2136 N N . ILE A 1 250 ? 9.831 2.825 -8.617 1.00 96.62 250 ILE A N 1
ATOM 2137 C CA . ILE A 1 250 ? 8.494 2.419 -9.069 1.00 96.62 250 ILE A CA 1
ATOM 2138 C C . ILE A 1 250 ? 8.427 0.892 -9.192 1.00 96.62 250 ILE A C 1
ATOM 2140 O O . ILE A 1 250 ? 7.485 0.290 -8.690 1.00 96.62 250 ILE A O 1
ATOM 2144 N N . ALA A 1 251 ? 9.432 0.255 -9.798 1.00 96.81 251 ALA A N 1
ATOM 2145 C CA . ALA A 1 251 ? 9.502 -1.201 -9.925 1.00 96.81 251 ALA A CA 1
ATOM 2146 C C . ALA A 1 251 ? 9.487 -1.915 -8.559 1.00 96.81 251 ALA A C 1
ATOM 2148 O O . ALA A 1 251 ? 8.812 -2.929 -8.402 1.00 96.81 251 ALA A O 1
ATOM 2149 N N . CYS A 1 252 ? 10.130 -1.342 -7.535 1.00 94.56 252 CYS A N 1
ATOM 2150 C CA . CYS A 1 252 ? 10.106 -1.870 -6.167 1.00 94.56 252 CYS A CA 1
ATOM 2151 C C . CYS A 1 252 ? 8.693 -1.985 -5.565 1.00 94.56 252 CYS A C 1
ATOM 2153 O O . CYS A 1 252 ? 8.492 -2.793 -4.658 1.00 94.56 252 CYS A O 1
ATOM 2155 N N . LEU A 1 253 ? 7.704 -1.235 -6.072 1.00 97.12 253 LEU A N 1
ATOM 2156 C CA . LEU A 1 253 ? 6.314 -1.367 -5.627 1.00 97.12 253 LEU A CA 1
ATOM 2157 C C . LEU A 1 253 ? 5.679 -2.711 -6.013 1.00 97.12 253 LEU A C 1
ATOM 2159 O O . LEU A 1 253 ? 4.621 -3.040 -5.479 1.00 97.12 253 LEU A O 1
ATOM 2163 N N . LEU A 1 254 ? 6.309 -3.512 -6.880 1.00 97.81 254 LEU A N 1
ATOM 2164 C CA . LEU A 1 254 ? 5.856 -4.869 -7.186 1.00 97.81 254 LEU A CA 1
ATOM 2165 C C . LEU A 1 254 ? 5.775 -5.732 -5.925 1.00 97.81 254 LEU A C 1
ATOM 2167 O O . LEU A 1 254 ? 4.756 -6.381 -5.674 1.00 97.81 254 LEU A O 1
ATOM 2171 N N . HIS A 1 255 ? 6.830 -5.704 -5.108 1.00 95.81 255 HIS A N 1
ATOM 2172 C CA . HIS A 1 255 ? 6.861 -6.455 -3.858 1.00 95.81 255 HIS A CA 1
ATOM 2173 C C . HIS A 1 255 ? 5.823 -5.909 -2.873 1.00 95.81 255 HIS A C 1
ATOM 2175 O O . HIS A 1 255 ? 5.035 -6.677 -2.332 1.00 95.81 255 HIS A O 1
ATOM 2181 N N . THR A 1 256 ? 5.746 -4.582 -2.726 1.00 95.69 256 THR A N 1
ATOM 2182 C CA . THR A 1 256 ? 4.715 -3.900 -1.928 1.00 95.69 256 THR A CA 1
ATOM 2183 C C . THR A 1 256 ? 3.309 -4.375 -2.287 1.00 95.69 256 THR A C 1
ATOM 2185 O O . THR A 1 256 ? 2.570 -4.837 -1.421 1.00 95.69 256 THR A O 1
ATOM 2188 N N . ALA A 1 257 ? 2.937 -4.297 -3.565 1.00 97.88 257 ALA A N 1
ATOM 2189 C CA . ALA A 1 257 ? 1.588 -4.617 -4.003 1.00 97.88 257 ALA A CA 1
ATOM 2190 C C . ALA A 1 257 ? 1.267 -6.112 -3.873 1.00 97.88 257 ALA A C 1
ATOM 2192 O O . ALA A 1 257 ? 0.141 -6.463 -3.519 1.00 97.88 257 ALA A O 1
ATOM 2193 N N . THR A 1 258 ? 2.255 -6.982 -4.104 1.00 97.56 258 THR A N 1
ATOM 2194 C CA . THR A 1 258 ? 2.113 -8.434 -3.922 1.00 97.56 258 THR A CA 1
ATOM 2195 C C . THR A 1 258 ? 1.888 -8.781 -2.450 1.00 97.56 258 THR A C 1
ATOM 2197 O O . THR A 1 258 ? 0.894 -9.428 -2.130 1.00 97.56 258 THR A O 1
ATOM 2200 N N . SER A 1 259 ? 2.713 -8.254 -1.540 1.00 96.75 259 SER A N 1
ATOM 2201 C CA . SER A 1 259 ? 2.564 -8.474 -0.095 1.00 96.75 259 SER A CA 1
ATOM 2202 C C . SER A 1 259 ? 1.225 -7.944 0.432 1.00 96.75 259 SER A C 1
ATOM 2204 O O . SER A 1 259 ? 0.527 -8.626 1.179 1.00 96.75 259 SER A O 1
ATOM 2206 N N . MET A 1 260 ? 0.799 -6.754 -0.008 1.00 97.56 260 MET A N 1
ATOM 2207 C CA . MET A 1 260 ? -0.519 -6.213 0.354 1.00 97.56 260 MET A CA 1
ATOM 2208 C C . MET A 1 260 ? -1.670 -7.097 -0.140 1.00 97.56 260 MET A C 1
ATOM 2210 O O . MET A 1 260 ? -2.682 -7.221 0.547 1.00 97.56 260 MET A O 1
ATOM 2214 N N . LYS A 1 261 ? -1.536 -7.698 -1.328 1.00 97.00 261 LYS A N 1
ATOM 2215 C CA . LYS A 1 261 ? -2.547 -8.581 -1.919 1.00 97.00 261 LYS A CA 1
ATOM 2216 C C . LYS A 1 261 ? -2.691 -9.881 -1.123 1.00 97.00 261 LYS A C 1
ATOM 2218 O O . LYS A 1 261 ? -3.817 -10.316 -0.890 1.00 97.00 261 LYS A O 1
ATOM 2223 N N . GLU A 1 262 ? -1.579 -10.469 -0.689 1.00 96.81 262 GLU A N 1
ATOM 2224 C CA . GLU A 1 262 ? -1.566 -11.663 0.169 1.00 96.81 262 GLU A CA 1
ATOM 2225 C C . GLU A 1 262 ? -2.256 -11.393 1.5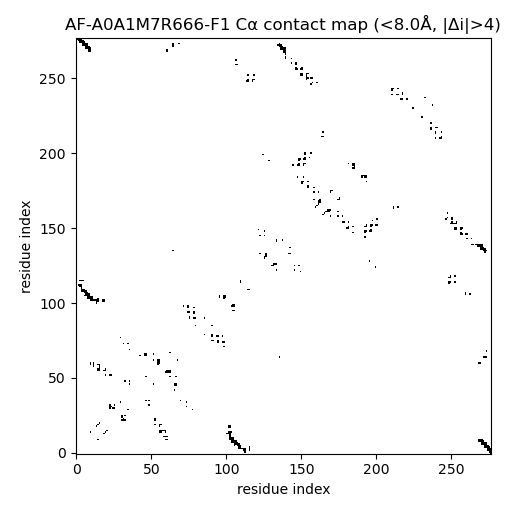13 1.00 96.81 262 GLU A C 1
ATOM 2227 O O . GLU A 1 262 ? -3.111 -12.164 1.951 1.00 96.81 262 GLU A O 1
ATOM 2232 N N . GLU A 1 263 ? -1.976 -10.241 2.128 1.00 96.88 263 GLU A N 1
ATOM 2233 C CA . GLU A 1 263 ? -2.558 -9.850 3.418 1.00 96.88 263 GLU A CA 1
ATOM 2234 C C . GLU A 1 263 ? -4.087 -9.680 3.398 1.00 96.88 263 GLU A C 1
ATOM 2236 O O . GLU A 1 263 ? -4.729 -9.764 4.455 1.00 96.88 263 GLU A O 1
ATOM 2241 N N . ILE A 1 264 ? -4.685 -9.446 2.226 1.00 97.06 264 ILE A N 1
ATOM 2242 C CA . ILE A 1 264 ? -6.129 -9.212 2.070 1.00 97.06 264 ILE A CA 1
ATOM 2243 C C . ILE A 1 264 ? -6.875 -10.365 1.389 1.00 97.06 264 ILE A C 1
ATOM 2245 O O . ILE A 1 264 ? -8.097 -10.292 1.286 1.00 97.06 264 ILE A O 1
ATOM 2249 N N . GLU A 1 265 ? -6.192 -11.429 0.948 1.00 94.00 265 GLU A N 1
ATOM 2250 C CA . GLU A 1 265 ? -6.779 -12.494 0.111 1.00 94.00 265 GLU A CA 1
ATOM 2251 C C . GLU A 1 265 ? -8.032 -13.134 0.734 1.00 94.00 265 GLU A C 1
ATOM 2253 O O . GLU A 1 265 ? -9.011 -13.407 0.041 1.00 94.00 265 GLU A O 1
ATOM 2258 N N . ASN A 1 266 ? -8.014 -13.335 2.053 1.00 93.44 266 ASN A N 1
ATOM 2259 C CA . ASN A 1 266 ? -9.095 -13.975 2.808 1.00 93.44 266 ASN A CA 1
ATOM 2260 C C . ASN A 1 266 ? -9.827 -13.003 3.745 1.00 93.44 266 ASN A C 1
ATOM 2262 O O . ASN A 1 266 ? -10.514 -13.430 4.674 1.00 93.44 266 ASN A O 1
ATOM 2266 N N . TYR A 1 267 ? -9.653 -11.698 3.537 1.00 96.56 267 TYR A N 1
ATOM 2267 C CA . TYR A 1 267 ? -10.316 -10.668 4.323 1.00 96.56 267 TYR A CA 1
ATOM 2268 C C . TYR A 1 267 ? -11.551 -10.155 3.576 1.00 96.56 267 TYR A C 1
ATOM 2270 O O . TYR A 1 267 ? -11.478 -9.827 2.396 1.00 96.56 267 TYR A O 1
ATOM 2278 N N . ASP A 1 268 ? -12.689 -10.075 4.264 1.00 94.88 268 ASP A N 1
ATOM 2279 C CA . ASP A 1 268 ? -13.978 -9.636 3.709 1.00 94.88 268 ASP A CA 1
ATOM 2280 C C . ASP A 1 268 ? -14.545 -8.385 4.406 1.00 94.88 268 ASP A C 1
ATOM 2282 O O . ASP A 1 268 ? -15.644 -7.924 4.083 1.00 94.88 268 ASP A O 1
ATOM 2286 N N . GLY A 1 269 ? -13.796 -7.832 5.365 1.00 94.88 269 GLY A N 1
ATOM 2287 C CA . GLY A 1 269 ? -14.168 -6.638 6.114 1.00 94.88 269 GLY A CA 1
ATOM 2288 C C . GLY A 1 269 ? -13.854 -5.339 5.376 1.00 94.88 269 GLY A C 1
ATOM 2289 O O . GLY A 1 269 ? -13.677 -5.297 4.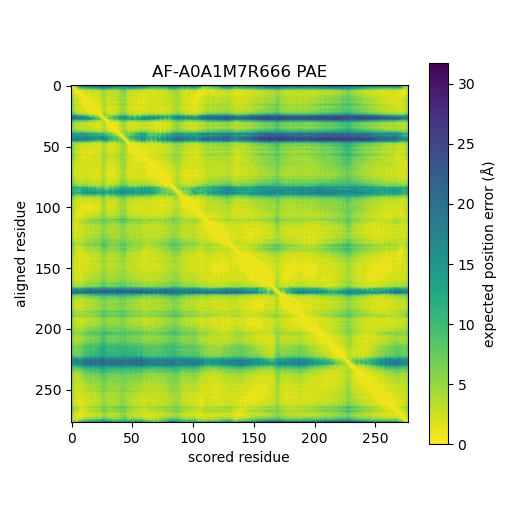165 1.00 94.88 269 GLY A O 1
ATOM 2290 N N . LYS A 1 270 ? -13.784 -4.241 6.120 1.00 96.06 270 LYS A N 1
ATOM 2291 C CA . LYS A 1 270 ? -13.427 -2.908 5.623 1.00 96.06 270 LYS A CA 1
ATOM 2292 C C . LYS A 1 270 ? -11.928 -2.671 5.774 1.00 96.06 270 LYS A C 1
ATOM 2294 O O . LYS A 1 270 ? -11.358 -3.008 6.812 1.00 96.06 270 LYS A O 1
ATOM 2299 N N . ILE A 1 271 ? -11.308 -2.051 4.778 1.00 97.19 271 ILE A N 1
ATOM 2300 C CA . ILE A 1 271 ? -9.926 -1.572 4.840 1.00 97.19 271 ILE A CA 1
ATOM 2301 C C . ILE A 1 271 ? -9.943 -0.057 5.013 1.00 97.19 271 ILE A C 1
ATOM 2303 O O . ILE A 1 271 ? -10.695 0.640 4.327 1.00 97.19 271 ILE A O 1
ATOM 2307 N N . ILE A 1 272 ? -9.117 0.458 5.923 1.00 96.06 272 ILE A N 1
ATOM 2308 C CA . ILE A 1 272 ? -8.919 1.901 6.098 1.00 96.06 272 ILE A CA 1
ATOM 2309 C C . ILE A 1 272 ? -7.487 2.267 5.717 1.00 96.06 272 ILE A C 1
ATOM 2311 O O . ILE A 1 272 ? -6.531 1.674 6.206 1.00 96.06 272 ILE A O 1
ATOM 2315 N N . LYS A 1 273 ? -7.368 3.272 4.853 1.00 94.38 273 LYS A N 1
ATOM 2316 C CA . LYS A 1 273 ? -6.127 3.905 4.418 1.00 94.38 273 LYS A CA 1
ATOM 2317 C C . LYS A 1 273 ? -5.949 5.207 5.202 1.00 94.38 273 LYS A C 1
ATOM 2319 O O . LYS A 1 273 ? -6.760 6.123 5.044 1.00 94.38 273 LYS A O 1
ATOM 2324 N N . LEU A 1 274 ? -4.914 5.297 6.036 1.00 91.25 274 LEU A N 1
ATOM 2325 C CA . LEU A 1 274 ? -4.540 6.534 6.729 1.00 91.25 274 LEU A CA 1
ATOM 2326 C C . LEU A 1 274 ? -3.329 7.170 6.054 1.00 91.25 274 LEU A C 1
ATOM 2328 O O . LEU A 1 274 ? -2.337 6.497 5.800 1.00 91.25 274 LEU A O 1
ATOM 2332 N N . HIS A 1 275 ? -3.410 8.470 5.794 1.00 88.50 275 HIS A N 1
ATOM 2333 C CA . HIS A 1 275 ? -2.336 9.250 5.192 1.00 88.50 275 HIS A CA 1
ATOM 2334 C C . HIS A 1 275 ? -1.984 10.416 6.113 1.00 88.50 275 HIS A C 1
ATOM 2336 O O . HIS A 1 275 ? -2.887 11.155 6.514 1.00 88.50 275 HIS A O 1
ATOM 2342 N N . SER A 1 276 ? -0.706 10.560 6.466 1.00 81.94 276 SER A N 1
ATOM 2343 C CA . SER A 1 276 ? -0.199 11.746 7.159 1.00 81.94 276 SER A CA 1
ATOM 2344 C C . SER A 1 276 ? 0.348 12.735 6.125 1.00 81.94 276 SER A C 1
ATOM 2346 O O . SER A 1 276 ? 1.154 12.367 5.271 1.00 81.94 276 SER A O 1
ATOM 2348 N N . CYS A 1 277 ? -0.137 13.979 6.179 1.00 60.22 277 CYS A N 1
ATOM 2349 C CA . CYS A 1 277 ? 0.329 15.091 5.346 1.00 60.22 277 CYS A CA 1
ATOM 2350 C C . CYS A 1 277 ? 1.337 15.956 6.113 1.00 60.22 277 CYS A C 1
ATOM 2352 O O . CYS A 1 277 ? 1.079 16.224 7.309 1.00 60.22 277 CYS A O 1
#